Protein AF-A0A0G4IXX9-F1 (afdb_monomer_lite)

Foldseek 3Di:
DDPDQPPPDPDHVLNVVLVVQQVVQVVQQPDDDPPPPDDPDRRFDFDKDDAQNAIDTLGTDHPVCSVVSSVVDDDDHFDAVVNRVVVVVVVQCVVQNPDDPVVDDAADEDEAEEQQQHPCLVVVLVVLVVDPRYQYEYEHEHDDDSNVVSLVSLVVSCVVPVSYHYDYDYPDDDDVPPPPPDDDD

Radius of gyration: 18.6 Å; chains: 1; bounding box: 52×40×55 Å

Organism: Plasmodiophora brassicae (NCBI:txid37360)

pLDDT: mean 75.0, std 19.73, range [24.62, 96.5]

Secondary structure (DSSP, 8-state):
-----STT-SS-HHHHHHHHHHHHHHHHT----S--SS----S-EEEEEEETTEEEEEEEE-TTTHHHHHHT----S---HHHHHHHHHHHHHHHH----TTT-PPPEEEEEEE-S--TTHHHHHHHHHH-SSEEEEEEE---SHHHHHHHHHHHHHHHH-TTEEEEE----S--TTTTSS-S--

Structure (mmCIF, N/CA/C/O backbone):
data_AF-A0A0G4IXX9-F1
#
_entry.id   AF-A0A0G4IXX9-F1
#
loop_
_atom_site.group_PDB
_atom_site.id
_atom_site.type_symbol
_atom_site.label_atom_id
_atom_site.label_alt_id
_atom_site.label_comp_id
_atom_site.label_asym_id
_atom_site.label_entity_id
_atom_site.label_seq_id
_atom_site.pdbx_PDB_ins_code
_atom_site.Cartn_x
_atom_site.Cartn_y
_atom_site.Cartn_z
_atom_site.occupancy
_atom_site.B_iso_or_equiv
_atom_site.auth_seq_id
_atom_site.auth_comp_id
_atom_site.auth_asym_id
_atom_site.auth_atom_id
_atom_site.pdbx_PDB_model_num
ATOM 1 N N . MET A 1 1 ? -26.796 -2.366 4.406 1.00 26.16 1 MET A N 1
ATOM 2 C CA . MET A 1 1 ? -26.317 -2.844 5.719 1.00 26.16 1 MET A CA 1
ATOM 3 C C . MET A 1 1 ? -24.927 -2.273 5.912 1.00 26.16 1 MET A C 1
ATOM 5 O O . MET A 1 1 ? -24.094 -2.489 5.046 1.00 26.16 1 MET A O 1
ATOM 9 N N . ALA A 1 2 ? -24.721 -1.461 6.947 1.00 24.62 2 ALA A N 1
ATOM 10 C CA . ALA A 1 2 ? -23.401 -0.965 7.320 1.00 24.62 2 ALA A CA 1
ATOM 11 C C . ALA A 1 2 ? -22.822 -1.949 8.340 1.00 24.62 2 ALA A C 1
ATOM 13 O O . ALA A 1 2 ? -23.482 -2.237 9.340 1.00 24.62 2 ALA A O 1
ATOM 14 N N . PHE A 1 3 ? -21.652 -2.513 8.054 1.00 29.38 3 PHE A N 1
ATOM 15 C CA . PHE A 1 3 ? -20.962 -3.390 8.993 1.00 29.38 3 PHE A CA 1
ATOM 16 C C . PHE A 1 3 ? -20.595 -2.596 10.255 1.00 29.38 3 PHE A C 1
ATOM 18 O O . PHE A 1 3 ? -20.252 -1.414 10.142 1.00 29.38 3 PHE A O 1
ATOM 25 N N . PRO A 1 4 ? -20.689 -3.195 11.456 1.00 31.98 4 PRO A N 1
ATOM 26 C CA . PRO A 1 4 ? -20.264 -2.539 12.680 1.00 31.98 4 PRO A CA 1
ATOM 27 C C . PRO A 1 4 ? -18.751 -2.306 12.607 1.00 31.98 4 PRO A C 1
ATOM 29 O O . PRO A 1 4 ? -17.942 -3.194 12.865 1.00 31.98 4 PRO A O 1
ATOM 32 N N . THR A 1 5 ? -18.364 -1.083 12.245 1.00 41.59 5 THR A N 1
ATOM 33 C CA . THR A 1 5 ? -17.023 -0.560 12.507 1.00 41.59 5 THR A CA 1
ATOM 34 C C . THR A 1 5 ? -16.748 -0.672 14.008 1.00 41.59 5 THR A C 1
ATOM 36 O O . THR A 1 5 ? -17.677 -0.759 14.810 1.00 41.59 5 THR A O 1
ATOM 39 N N . SER A 1 6 ? -15.475 -0.730 14.403 1.00 43.25 6 SER A N 1
ATOM 40 C CA . SER A 1 6 ? -14.983 -1.062 15.752 1.00 43.25 6 SER A CA 1
ATOM 41 C C . SER A 1 6 ? -15.349 -0.054 16.864 1.00 43.25 6 SER A C 1
ATOM 43 O O . SER A 1 6 ? -14.497 0.328 17.663 1.00 43.25 6 SER A O 1
ATOM 45 N N . ALA A 1 7 ? -16.605 0.376 16.951 1.00 38.81 7 ALA A N 1
ATOM 46 C CA . ALA A 1 7 ? -17.124 1.437 17.806 1.00 38.81 7 ALA A CA 1
ATOM 47 C C . ALA A 1 7 ? -17.032 1.146 19.317 1.00 38.81 7 ALA A C 1
ATOM 49 O O . ALA A 1 7 ? -17.423 1.988 20.118 1.00 38.81 7 ALA A O 1
ATOM 50 N N . LYS A 1 8 ? -16.540 -0.034 19.720 1.00 37.72 8 LYS A N 1
ATOM 51 C CA . LYS A 1 8 ? -16.410 -0.445 21.127 1.00 37.72 8 LYS A CA 1
ATOM 52 C C . LYS A 1 8 ? -14.971 -0.691 21.597 1.00 37.72 8 LYS A C 1
ATOM 54 O O . LYS A 1 8 ? -14.787 -1.033 22.759 1.00 37.72 8 LYS A O 1
ATOM 59 N N . ASN A 1 9 ? -13.957 -0.512 20.745 1.00 43.03 9 ASN A N 1
ATOM 60 C CA . ASN A 1 9 ? -12.561 -0.563 21.189 1.00 43.03 9 ASN A CA 1
ATOM 61 C C . ASN A 1 9 ? -12.127 0.846 21.650 1.00 43.03 9 ASN A C 1
ATOM 63 O O . ASN A 1 9 ? -12.266 1.781 20.857 1.00 43.03 9 ASN A O 1
ATOM 67 N N . PRO A 1 10 ? -11.626 1.033 22.890 1.00 42.34 10 PRO A N 1
ATOM 68 C CA . PRO A 1 10 ? -11.181 2.344 23.375 1.00 42.34 10 PRO A CA 1
ATOM 69 C C . PRO A 1 10 ? -10.021 2.926 22.551 1.00 42.34 10 PRO A C 1
ATOM 71 O O . PRO A 1 10 ? -9.827 4.140 22.554 1.00 42.34 10 PRO A O 1
ATOM 74 N N . THR A 1 11 ? -9.301 2.088 21.798 1.00 48.44 11 THR A N 1
ATOM 75 C CA . THR A 1 11 ? -8.286 2.516 20.835 1.00 48.44 11 THR A CA 1
ATOM 76 C C . THR A 1 11 ? -8.803 2.289 19.415 1.00 48.44 11 THR A C 1
ATOM 78 O O . THR A 1 11 ? -8.980 1.153 18.971 1.00 48.44 11 THR A O 1
ATOM 81 N N . SER A 1 12 ? -9.035 3.372 18.668 1.00 68.38 12 SER A N 1
ATOM 82 C CA . SER A 1 12 ? -9.359 3.276 17.238 1.00 68.38 12 SER A CA 1
ATOM 83 C C . SER A 1 12 ? -8.210 2.585 16.491 1.00 68.38 12 SER A C 1
ATOM 85 O O . SER A 1 12 ? -7.052 2.941 16.703 1.00 68.38 12 SER A O 1
ATOM 87 N N . ARG A 1 13 ? -8.497 1.625 15.595 1.00 70.50 13 ARG A N 1
ATOM 88 C CA . ARG A 1 13 ? -7.469 0.938 14.775 1.00 70.50 13 ARG A CA 1
ATOM 89 C C . ARG A 1 13 ? -6.557 1.936 14.063 1.00 70.50 13 ARG A C 1
ATOM 91 O O . ARG A 1 13 ? -5.352 1.729 13.985 1.00 70.50 13 ARG A O 1
ATOM 98 N N . ASN A 1 14 ? -7.129 3.058 13.640 1.00 75.62 14 ASN A N 1
ATOM 99 C CA . ASN A 1 14 ? -6.423 4.148 12.982 1.00 75.62 14 ASN A CA 1
ATOM 100 C C . ASN A 1 14 ? -5.315 4.709 13.889 1.00 75.62 14 ASN A C 1
ATOM 102 O O . ASN A 1 14 ? -4.209 4.954 13.429 1.00 75.62 14 ASN A O 1
ATOM 106 N N . PHE A 1 15 ? -5.560 4.834 15.196 1.00 74.00 15 PHE A N 1
ATOM 107 C CA . PHE A 1 15 ? -4.537 5.273 16.145 1.00 74.00 15 PHE A CA 1
ATOM 108 C C . PHE A 1 15 ? -3.357 4.294 16.193 1.00 74.00 15 PHE A C 1
ATOM 110 O O . PHE A 1 15 ? -2.214 4.717 16.083 1.00 74.00 15 PHE A O 1
ATOM 117 N N . ILE A 1 16 ? -3.624 2.985 16.265 1.00 71.31 16 ILE A N 1
ATOM 118 C CA . ILE A 1 16 ? -2.574 1.948 16.284 1.00 71.31 16 ILE A CA 1
ATOM 119 C C . ILE A 1 16 ? -1.725 2.010 15.008 1.00 71.31 16 ILE A C 1
ATOM 121 O O . ILE A 1 16 ? -0.499 1.961 15.077 1.00 71.31 16 ILE A O 1
ATOM 125 N N . VAL A 1 17 ? -2.370 2.159 13.848 1.00 79.00 17 VAL A N 1
ATOM 126 C CA . VAL A 1 17 ? -1.671 2.280 12.561 1.00 79.00 17 VAL A CA 1
ATOM 127 C C . VAL A 1 17 ? -0.812 3.545 12.519 1.00 79.00 17 VAL A C 1
ATOM 129 O O . VAL A 1 17 ? 0.339 3.477 12.089 1.00 79.00 17 VAL A O 1
ATOM 132 N N . ARG A 1 18 ? -1.325 4.679 13.011 1.00 83.69 18 ARG A N 1
ATOM 133 C CA . ARG A 1 18 ? -0.566 5.934 13.081 1.00 83.69 18 ARG A CA 1
ATOM 134 C C . ARG A 1 18 ? 0.687 5.792 13.938 1.00 83.69 18 ARG A C 1
ATOM 136 O O . ARG A 1 18 ? 1.762 6.191 13.501 1.00 83.69 18 ARG A O 1
ATOM 143 N N . GLU A 1 19 ? 0.556 5.217 15.132 1.00 77.69 19 GLU A N 1
ATOM 144 C CA . GLU A 1 19 ? 1.689 5.017 16.043 1.00 77.69 19 GLU A CA 1
ATOM 145 C C . GLU A 1 19 ? 2.738 4.083 15.422 1.00 77.69 19 GLU A C 1
ATOM 147 O O . GLU A 1 19 ? 3.929 4.386 15.453 1.00 77.69 19 GLU A O 1
ATOM 152 N N . ALA A 1 20 ? 2.311 2.993 14.773 1.00 75.94 20 ALA A N 1
ATOM 153 C CA . ALA A 1 20 ? 3.221 2.081 14.081 1.00 75.94 20 ALA A CA 1
ATOM 154 C C . ALA A 1 20 ? 3.989 2.776 12.942 1.00 75.94 20 ALA A C 1
ATOM 156 O O . ALA A 1 20 ? 5.204 2.615 12.833 1.00 75.94 20 ALA A O 1
ATOM 157 N N . ILE A 1 21 ? 3.307 3.589 12.127 1.00 81.44 21 ILE A N 1
ATOM 158 C CA . ILE A 1 21 ? 3.949 4.396 11.077 1.00 81.44 21 ILE A CA 1
ATOM 159 C C . ILE A 1 21 ? 4.941 5.389 11.696 1.00 81.44 21 ILE A C 1
ATOM 161 O O . ILE A 1 21 ? 6.050 5.537 11.187 1.00 81.44 21 ILE A O 1
ATOM 165 N N . GLY A 1 22 ? 4.580 6.017 12.820 1.00 79.00 22 GLY A N 1
ATOM 166 C CA . GLY A 1 22 ? 5.463 6.889 13.597 1.00 79.00 22 GLY A CA 1
ATOM 167 C C . GLY A 1 22 ? 6.778 6.210 13.984 1.00 79.00 22 GLY A C 1
ATOM 168 O O . GLY A 1 22 ? 7.845 6.773 13.738 1.00 79.00 22 GLY A O 1
ATOM 169 N N . VAL A 1 23 ? 6.708 4.981 14.508 1.00 77.56 23 VAL A N 1
ATOM 170 C CA . VAL A 1 23 ? 7.891 4.181 14.871 1.00 77.56 23 VAL A CA 1
ATOM 171 C C . VAL A 1 23 ? 8.746 3.868 13.643 1.00 77.56 23 VAL A C 1
ATOM 173 O O . VAL A 1 23 ? 9.952 4.107 13.662 1.00 77.56 23 VAL A O 1
ATOM 176 N N . VAL A 1 24 ? 8.141 3.398 12.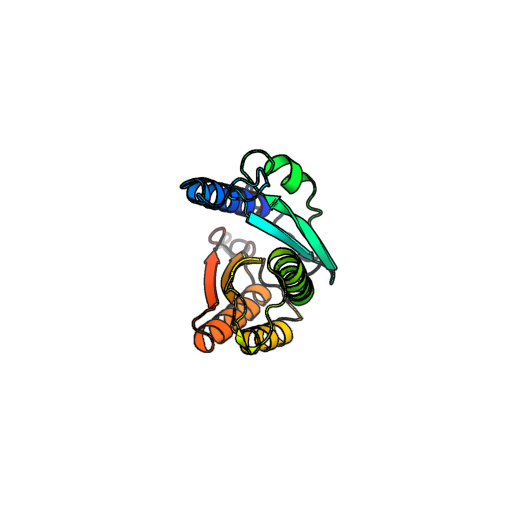546 1.00 76.50 24 VAL A N 1
ATOM 177 C CA . VAL A 1 24 ? 8.891 3.099 11.311 1.00 76.50 24 VAL A CA 1
ATOM 178 C C . VAL A 1 24 ? 9.618 4.346 10.804 1.00 76.50 24 VAL A C 1
ATOM 180 O O . VAL A 1 24 ? 10.799 4.276 10.479 1.00 76.50 24 VAL A O 1
ATOM 183 N N . MET A 1 25 ? 8.959 5.505 10.789 1.00 76.56 25 MET A N 1
ATOM 184 C CA . MET A 1 25 ? 9.597 6.754 10.366 1.00 76.56 25 MET A CA 1
ATOM 185 C C . MET A 1 25 ? 10.723 7.193 11.303 1.00 76.56 25 MET A C 1
ATOM 187 O O . MET A 1 25 ? 11.716 7.733 10.824 1.00 76.56 25 MET A O 1
ATOM 191 N N . SER A 1 26 ? 10.603 6.976 12.619 1.00 72.06 26 SER A N 1
ATOM 192 C CA . SER A 1 26 ? 11.697 7.292 13.546 1.00 72.06 26 SER A CA 1
ATOM 193 C C . SER A 1 26 ? 12.928 6.413 13.332 1.00 72.06 26 SER A C 1
ATOM 195 O O . SER A 1 26 ? 14.040 6.916 13.457 1.00 72.06 26 SER A O 1
ATOM 197 N N . GLU A 1 27 ? 12.744 5.151 12.939 1.00 72.19 27 GLU A N 1
ATOM 198 C CA . GLU A 1 27 ? 13.851 4.247 12.593 1.00 72.19 27 GLU A CA 1
ATOM 199 C C . GLU A 1 27 ? 14.472 4.602 11.231 1.00 72.19 27 GLU A C 1
ATOM 201 O O . GLU A 1 27 ? 15.683 4.509 11.043 1.00 72.19 27 GLU A O 1
ATOM 206 N N . LEU A 1 28 ? 13.660 5.079 10.281 1.00 67.00 28 LEU A N 1
ATOM 207 C CA . LEU A 1 28 ? 14.127 5.514 8.959 1.00 67.00 28 LEU A CA 1
ATOM 208 C C . LEU A 1 28 ? 14.849 6.870 8.962 1.00 67.00 28 LEU A C 1
ATOM 210 O O . LEU A 1 28 ? 15.483 7.213 7.968 1.00 67.00 28 LEU A O 1
ATOM 214 N N . LYS A 1 29 ? 14.840 7.620 10.072 1.00 64.75 29 LYS A N 1
ATOM 215 C CA . LYS A 1 29 ? 15.638 8.852 10.242 1.00 64.75 29 LYS A CA 1
ATOM 216 C C . LYS A 1 29 ? 17.163 8.612 10.309 1.00 64.75 29 LYS A C 1
ATOM 218 O O . LYS A 1 29 ? 17.916 9.547 10.584 1.00 64.75 29 LYS A O 1
ATOM 223 N N . GLY A 1 30 ? 17.628 7.386 10.059 1.00 51.38 30 GLY A N 1
ATOM 224 C CA . GLY A 1 30 ? 19.037 6.996 10.018 1.00 51.38 30 GLY A CA 1
ATOM 225 C C . GLY A 1 30 ? 19.775 7.432 8.743 1.00 51.38 30 GLY A C 1
ATOM 226 O O . GLY A 1 30 ? 19.498 6.933 7.661 1.00 51.38 30 GLY A O 1
ATOM 227 N N . GLU A 1 31 ? 20.753 8.318 8.956 1.00 43.91 31 GLU A N 1
ATOM 228 C CA . GLU A 1 31 ? 21.787 8.895 8.075 1.00 43.91 31 GLU A CA 1
ATOM 229 C C . GLU A 1 31 ? 21.358 9.643 6.788 1.00 43.91 31 GLU A C 1
ATOM 231 O O . GLU A 1 31 ? 20.705 9.088 5.906 1.00 43.91 31 GLU A O 1
ATOM 236 N N . PRO A 1 32 ? 21.787 10.915 6.618 1.00 45.44 32 PRO A N 1
ATOM 237 C CA . PRO A 1 32 ? 21.565 11.657 5.384 1.00 45.44 32 PRO A CA 1
ATOM 238 C C . PRO A 1 32 ? 22.304 10.976 4.227 1.00 45.44 32 PRO A C 1
ATOM 240 O O . PRO A 1 32 ? 23.533 10.876 4.228 1.00 45.44 32 PRO A O 1
ATOM 243 N N . SER A 1 33 ? 21.562 10.539 3.211 1.00 47.03 33 SER A N 1
ATOM 244 C CA . SER A 1 33 ? 22.147 10.073 1.956 1.00 47.03 33 SER A CA 1
ATOM 245 C C . SER A 1 33 ? 23.006 11.190 1.348 1.00 47.03 33 SER A C 1
ATOM 247 O O . SER A 1 33 ? 22.506 12.289 1.109 1.00 47.03 33 SER A O 1
ATOM 249 N N . GLN A 1 34 ? 24.287 10.914 1.082 1.00 45.62 34 GLN A N 1
ATOM 250 C CA . GLN A 1 34 ? 25.258 11.882 0.541 1.00 45.62 34 GLN A CA 1
ATOM 251 C C . GLN A 1 34 ? 24.951 12.397 -0.878 1.00 45.62 34 GLN A C 1
ATOM 253 O O . GLN A 1 34 ? 25.651 13.285 -1.357 1.00 45.62 34 GLN A O 1
ATOM 258 N N . ASP A 1 35 ? 23.894 11.923 -1.534 1.00 45.22 35 ASP A N 1
ATOM 259 C CA . ASP A 1 35 ? 23.487 12.392 -2.860 1.00 45.22 35 ASP A CA 1
ATOM 260 C C . ASP A 1 35 ? 22.358 13.425 -2.776 1.00 45.22 35 ASP A C 1
ATOM 262 O O . ASP A 1 35 ? 21.260 13.262 -3.307 1.00 45.22 35 ASP A O 1
ATOM 266 N N . SER A 1 36 ? 22.649 14.560 -2.143 1.00 44.75 36 SER A N 1
ATOM 267 C CA . SER A 1 36 ? 21.834 15.771 -2.231 1.00 44.75 36 SER A CA 1
ATOM 268 C C . SER A 1 36 ? 22.050 16.468 -3.578 1.00 44.75 36 SER A C 1
ATOM 270 O O . SER A 1 36 ? 22.583 17.573 -3.681 1.00 44.75 36 SER A O 1
ATOM 272 N N . ARG A 1 37 ? 21.538 15.854 -4.651 1.00 41.97 37 ARG A N 1
ATOM 273 C CA . ARG A 1 37 ? 21.118 16.609 -5.840 1.00 41.97 37 ARG A CA 1
ATOM 274 C C . ARG A 1 37 ? 19.753 17.250 -5.571 1.00 41.97 37 ARG A C 1
ATOM 276 O O . ARG A 1 37 ? 18.736 16.834 -6.106 1.00 41.97 37 ARG A O 1
ATOM 283 N N . GLY A 1 38 ? 19.763 18.298 -4.747 1.00 38.91 38 GLY A N 1
ATOM 284 C CA . GLY A 1 38 ? 18.835 19.425 -4.887 1.00 38.91 38 GLY A CA 1
ATOM 285 C C . GLY A 1 38 ? 17.381 19.251 -4.445 1.00 38.91 38 GLY A C 1
ATOM 286 O O . GLY A 1 38 ? 16.528 19.962 -4.969 1.00 38.91 38 GLY A O 1
ATOM 287 N N . SER A 1 39 ? 17.071 18.400 -3.470 1.00 40.28 39 SER A N 1
ATOM 288 C CA . SER A 1 39 ? 15.820 18.568 -2.723 1.00 40.28 39 SER A CA 1
ATOM 289 C C . SER A 1 39 ? 16.069 18.348 -1.239 1.00 40.28 39 SER A C 1
ATOM 291 O O . SER A 1 39 ? 16.726 17.375 -0.878 1.00 40.28 39 SER A O 1
ATOM 293 N N . ASP A 1 40 ? 15.557 19.246 -0.398 1.00 40.31 40 ASP A N 1
ATOM 294 C CA . ASP A 1 40 ? 15.462 19.119 1.066 1.00 40.31 40 ASP A CA 1
ATOM 295 C C . ASP A 1 40 ? 14.521 17.957 1.471 1.00 40.31 40 ASP A C 1
ATOM 297 O O . ASP A 1 40 ? 13.617 18.108 2.291 1.00 40.31 40 ASP A O 1
ATOM 301 N N . ARG A 1 41 ? 14.667 16.782 0.851 1.00 48.34 41 ARG A N 1
ATOM 302 C CA . ARG A 1 41 ? 13.880 15.583 1.141 1.00 48.34 41 ARG A CA 1
ATOM 303 C C . ARG A 1 41 ? 14.605 14.783 2.210 1.00 48.34 41 ARG A C 1
ATOM 305 O O . ARG A 1 41 ? 15.472 13.963 1.921 1.00 48.34 41 ARG A O 1
ATOM 312 N N . GLY A 1 42 ? 14.272 15.063 3.467 1.00 49.09 42 GLY A N 1
ATOM 313 C CA . GLY A 1 42 ? 14.549 14.123 4.550 1.00 49.09 42 GLY A CA 1
ATOM 314 C C . GLY A 1 42 ? 13.919 12.762 4.235 1.00 49.09 42 GLY A C 1
ATOM 315 O O . GLY A 1 42 ? 12.916 12.704 3.529 1.00 49.09 42 GLY A O 1
ATOM 316 N N . ALA A 1 43 ? 14.512 11.680 4.743 1.00 60.09 43 ALA A N 1
ATOM 317 C CA . ALA A 1 43 ? 14.037 10.305 4.588 1.00 60.09 43 ALA A CA 1
ATOM 318 C C . ALA A 1 43 ? 12.564 10.159 5.030 1.00 60.09 43 ALA A C 1
ATOM 320 O O . ALA A 1 43 ? 12.266 9.954 6.207 1.00 60.09 43 ALA A O 1
ATOM 321 N N . GLY A 1 44 ? 11.640 10.336 4.087 1.00 69.88 44 GLY A N 1
ATOM 322 C CA . GLY A 1 44 ? 10.200 10.272 4.297 1.00 69.88 44 GLY A CA 1
ATOM 323 C C . GLY A 1 44 ? 9.599 9.036 3.638 1.00 69.88 44 GLY A C 1
ATOM 324 O O . GLY A 1 44 ? 10.130 8.503 2.666 1.00 69.88 44 GLY A O 1
ATOM 325 N N . LEU A 1 45 ? 8.465 8.576 4.159 1.00 86.06 45 LEU A N 1
ATOM 326 C CA . LEU A 1 45 ? 7.689 7.497 3.552 1.00 86.06 45 LEU A CA 1
ATOM 327 C C . LEU A 1 45 ? 6.632 8.089 2.627 1.00 86.06 45 LEU A C 1
ATOM 329 O O . LEU A 1 45 ? 5.719 8.763 3.098 1.00 86.06 45 LEU A O 1
ATOM 333 N N . ARG A 1 46 ? 6.697 7.822 1.321 1.00 90.50 46 ARG A N 1
ATOM 334 C CA . ARG A 1 46 ? 5.583 8.161 0.425 1.00 90.50 46 ARG A CA 1
ATOM 335 C C . ARG A 1 46 ? 4.342 7.367 0.839 1.00 90.50 46 ARG A C 1
ATOM 337 O O . ARG A 1 46 ? 4.418 6.146 0.968 1.00 90.50 46 ARG A O 1
ATOM 344 N N . ALA A 1 47 ? 3.217 8.044 1.055 1.00 91.94 47 ALA A N 1
ATOM 345 C CA . ALA A 1 47 ? 1.994 7.409 1.533 1.00 91.94 47 ALA A CA 1
ATOM 346 C C . ALA A 1 47 ? 0.820 7.602 0.577 1.00 91.94 47 ALA A C 1
ATOM 348 O O . ALA A 1 47 ? 0.589 8.684 0.041 1.00 91.94 47 ALA A O 1
ATOM 349 N N . ILE A 1 48 ? 0.053 6.527 0.407 1.00 94.69 48 ILE A N 1
ATOM 350 C CA . ILE A 1 48 ? -1.126 6.462 -0.453 1.00 94.69 48 ILE A CA 1
ATOM 351 C C . ILE A 1 48 ? -2.271 5.878 0.366 1.00 94.69 48 ILE A C 1
ATOM 353 O O . ILE A 1 48 ? -2.119 4.836 1.004 1.00 94.69 48 ILE A O 1
ATOM 357 N N . THR A 1 49 ? -3.422 6.539 0.336 1.00 93.50 49 THR A N 1
ATOM 358 C CA . THR A 1 49 ? -4.673 6.004 0.874 1.00 93.50 49 THR A CA 1
ATOM 359 C C . THR A 1 49 ? -5.469 5.336 -0.241 1.00 93.50 49 THR A C 1
ATOM 361 O O . THR A 1 49 ? -5.345 5.697 -1.412 1.00 93.50 49 THR A O 1
ATOM 364 N N . PHE A 1 50 ? -6.280 4.337 0.102 1.00 92.94 50 PHE A N 1
ATOM 365 C CA . PHE A 1 50 ? -7.122 3.627 -0.856 1.00 92.94 50 PHE A CA 1
ATOM 366 C C . PHE A 1 50 ? -8.413 3.153 -0.188 1.00 92.94 50 PHE A C 1
ATOM 368 O O . PHE A 1 50 ? -8.378 2.526 0.867 1.00 92.94 50 PHE A O 1
ATOM 375 N N . ALA A 1 51 ? -9.555 3.476 -0.796 1.00 90.81 51 ALA A N 1
ATOM 376 C CA . ALA A 1 51 ? -10.883 3.055 -0.353 1.00 90.81 51 ALA A CA 1
ATOM 377 C C . ALA A 1 51 ? -11.936 3.351 -1.431 1.00 90.81 51 ALA A C 1
ATOM 379 O O . ALA A 1 51 ? -11.783 4.259 -2.246 1.00 90.81 51 ALA A O 1
ATOM 380 N N . GLY A 1 52 ? -13.034 2.592 -1.441 1.00 88.62 52 GLY A N 1
ATOM 381 C CA . GLY A 1 52 ? -14.197 2.860 -2.295 1.00 88.62 52 GLY A CA 1
ATOM 382 C C . GLY A 1 52 ? -13.911 2.828 -3.800 1.00 88.62 52 GLY A C 1
ATOM 383 O O . GLY A 1 52 ? -14.626 3.470 -4.560 1.00 88.62 52 GLY A O 1
ATOM 384 N N . GLY A 1 53 ? -12.868 2.114 -4.234 1.00 90.25 53 GLY A N 1
ATOM 385 C CA . GLY A 1 53 ? -12.437 2.081 -5.635 1.00 90.25 53 GLY A CA 1
ATOM 386 C C . GLY A 1 53 ? -11.548 3.259 -6.051 1.00 90.25 53 GLY A C 1
ATOM 387 O O . GLY A 1 53 ? -11.205 3.369 -7.226 1.00 90.25 53 GLY A O 1
ATOM 388 N N . HIS A 1 54 ? -11.153 4.112 -5.106 1.00 92.94 54 HIS A N 1
ATOM 38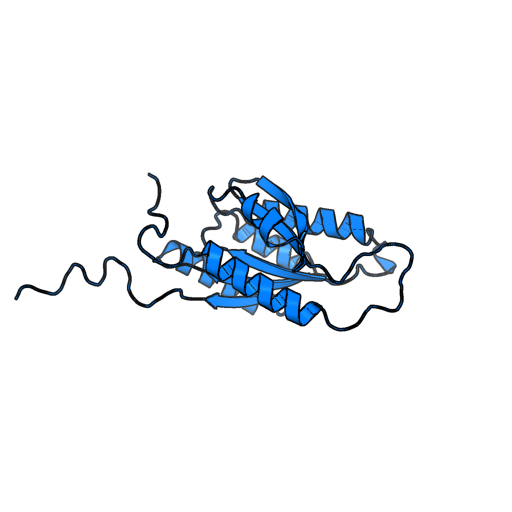9 C CA . HIS A 1 54 ? -10.292 5.269 -5.323 1.00 92.94 54 HIS A CA 1
ATOM 390 C C . HIS A 1 54 ? -9.001 5.162 -4.509 1.00 92.94 54 HIS A C 1
ATOM 392 O O . HIS A 1 54 ? -8.922 4.426 -3.523 1.00 92.94 54 HIS A O 1
ATOM 398 N N . SER A 1 55 ? -7.996 5.925 -4.922 1.00 95.06 55 SER A N 1
ATOM 399 C CA . SER A 1 55 ? -6.725 6.094 -4.224 1.00 95.06 55 SER A CA 1
ATOM 400 C C . SER A 1 55 ? -6.339 7.566 -4.199 1.00 95.06 55 SER A C 1
ATOM 402 O O . SER A 1 55 ? -6.719 8.320 -5.095 1.00 95.06 55 SER A O 1
ATOM 404 N N . ASN A 1 56 ? -5.593 7.971 -3.176 1.00 94.19 56 ASN A N 1
ATOM 405 C CA . ASN A 1 56 ? -5.058 9.319 -3.073 1.00 94.19 56 ASN A CA 1
ATOM 406 C C . ASN A 1 56 ? -3.634 9.283 -2.531 1.00 94.19 56 ASN A C 1
ATOM 408 O O . ASN A 1 56 ? -3.377 8.744 -1.455 1.00 94.19 56 ASN A O 1
ATOM 412 N N . ASP A 1 57 ? -2.719 9.887 -3.269 1.00 93.69 57 ASP A N 1
ATOM 413 C CA . ASP A 1 57 ? -1.362 10.127 -2.818 1.00 93.69 57 ASP A CA 1
ATOM 414 C C . ASP A 1 57 ? -1.331 11.335 -1.873 1.00 93.69 57 ASP A C 1
ATOM 416 O O . ASP A 1 57 ? -1.614 12.466 -2.269 1.00 93.69 57 ASP A O 1
ATOM 420 N N . ILE A 1 58 ? -0.996 11.092 -0.605 1.00 92.00 58 ILE A N 1
ATOM 421 C CA . ILE A 1 58 ? -0.905 12.137 0.426 1.00 92.00 58 ILE A CA 1
ATOM 422 C C . ILE A 1 58 ? 0.530 12.665 0.579 1.00 92.00 58 ILE A C 1
ATOM 424 O O . ILE A 1 58 ? 0.825 13.455 1.480 1.00 92.00 58 ILE A O 1
ATOM 428 N N . GLY A 1 59 ? 1.440 12.268 -0.312 1.00 90.00 59 GLY A N 1
ATOM 429 C CA . GLY A 1 59 ? 2.831 12.696 -0.341 1.00 90.00 59 GLY A CA 1
ATOM 430 C C . GLY A 1 59 ? 3.696 12.023 0.724 1.00 90.00 59 GLY A C 1
ATOM 431 O O . GLY A 1 59 ? 3.333 11.016 1.325 1.00 90.00 59 GLY A O 1
ATOM 432 N N . GLU A 1 60 ? 4.877 12.591 0.955 1.00 88.88 60 GLU A N 1
ATOM 433 C CA . GLU A 1 60 ? 5.839 12.073 1.936 1.00 88.88 60 GLU A CA 1
ATOM 434 C C . GLU A 1 60 ? 5.369 12.321 3.373 1.00 88.88 60 GLU A C 1
ATOM 436 O O . GLU A 1 60 ? 5.053 13.457 3.742 1.00 88.88 60 GLU A O 1
ATOM 441 N N . LEU A 1 61 ? 5.335 11.264 4.177 1.00 87.62 61 LEU A N 1
ATOM 442 C CA . LEU A 1 61 ? 5.167 11.312 5.620 1.00 87.62 61 LEU A CA 1
ATOM 443 C C . LEU A 1 61 ? 6.536 11.400 6.287 1.00 87.62 61 LEU A C 1
ATOM 445 O O . LEU A 1 61 ? 7.450 10.633 5.976 1.00 87.62 61 LEU A O 1
ATOM 449 N N . ASN A 1 62 ? 6.647 12.315 7.236 1.00 85.44 62 ASN A N 1
ATOM 450 C CA . ASN A 1 62 ? 7.751 12.418 8.174 1.00 85.44 62 ASN A CA 1
ATOM 451 C C . ASN A 1 62 ? 7.198 12.800 9.560 1.00 85.44 62 ASN A C 1
ATOM 453 O O . ASN A 1 62 ? 6.033 13.190 9.677 1.00 85.44 62 ASN A O 1
ATOM 457 N N . PRO A 1 63 ? 7.984 12.674 10.641 1.00 83.31 63 PRO A N 1
ATOM 458 C CA . PRO A 1 63 ? 7.500 12.995 11.982 1.00 83.31 63 PRO A CA 1
ATOM 459 C C . PRO A 1 63 ? 7.023 14.442 12.153 1.00 83.31 63 PRO A C 1
ATOM 461 O O . PRO A 1 63 ? 6.215 14.705 13.038 1.00 83.31 63 PRO A O 1
ATOM 464 N N . GLU A 1 64 ? 7.491 15.367 11.317 1.00 84.81 64 GLU A N 1
ATOM 465 C CA . GLU A 1 64 ? 7.108 16.776 11.351 1.00 84.81 64 GLU A CA 1
ATOM 466 C C . GLU A 1 64 ? 5.706 17.016 10.765 1.00 84.81 64 GLU A C 1
ATOM 468 O O . GLU A 1 64 ? 4.997 17.901 11.240 1.00 84.81 64 GLU A O 1
ATOM 473 N N . ASN A 1 65 ? 5.285 16.229 9.766 1.00 87.56 65 ASN A N 1
ATOM 474 C CA . ASN A 1 65 ? 4.015 16.409 9.051 1.00 87.56 65 ASN A CA 1
ATOM 475 C C . ASN A 1 65 ? 2.992 15.274 9.251 1.00 87.56 65 ASN A C 1
ATOM 477 O O . ASN A 1 65 ? 1.865 15.383 8.760 1.00 87.56 65 ASN A O 1
ATOM 481 N N . LEU A 1 66 ? 3.356 14.200 9.969 1.00 87.31 66 LEU A N 1
ATOM 482 C CA . LEU A 1 66 ? 2.513 13.012 10.144 1.00 87.31 66 LEU A CA 1
ATOM 483 C C . LEU A 1 66 ? 1.123 13.381 10.651 1.00 87.31 66 LEU A C 1
ATOM 485 O O . LEU A 1 66 ? 0.135 12.954 10.067 1.00 87.31 66 LEU A O 1
ATOM 489 N N . GLN A 1 67 ? 1.050 14.160 11.732 1.00 88.62 67 GLN A N 1
ATOM 490 C CA . GLN A 1 67 ? -0.225 14.476 12.370 1.00 88.62 67 GLN A CA 1
ATOM 491 C C . GLN A 1 67 ? -1.143 15.262 11.431 1.00 88.62 67 GLN A C 1
ATOM 493 O O . GLN A 1 67 ? -2.307 14.907 11.273 1.00 88.62 67 GLN A O 1
ATOM 498 N N . GLU A 1 68 ? -0.603 16.282 10.763 1.00 91.25 68 GLU A N 1
ATOM 499 C CA . GLU A 1 68 ? -1.356 17.115 9.826 1.00 91.25 68 GLU A CA 1
ATOM 500 C C . GLU A 1 68 ? -1.932 16.285 8.672 1.00 91.25 68 GLU A C 1
ATOM 502 O O . GLU A 1 68 ? -3.119 16.383 8.368 1.00 91.25 68 GLU A O 1
ATOM 507 N N . LYS A 1 69 ? -1.111 15.432 8.048 1.00 90.44 69 LYS A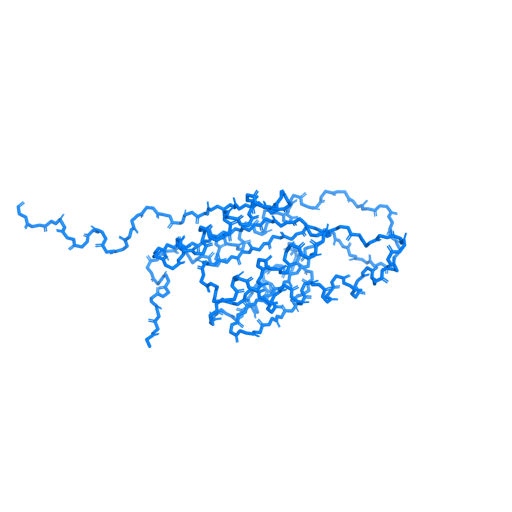 N 1
ATOM 508 C CA . LYS A 1 69 ? -1.547 14.583 6.930 1.00 90.44 69 LYS A CA 1
ATOM 509 C C . LYS A 1 69 ? -2.488 13.469 7.373 1.00 90.44 69 LYS A C 1
ATOM 511 O O . LYS A 1 69 ? -3.404 13.114 6.637 1.00 90.44 69 LYS A O 1
ATOM 516 N N . TRP A 1 70 ? -2.287 12.935 8.574 1.00 87.94 70 TRP A N 1
ATOM 517 C CA . TRP A 1 70 ? -3.152 11.915 9.156 1.00 87.94 70 TRP A CA 1
ATOM 518 C C . TRP A 1 70 ? -4.577 12.426 9.373 1.00 87.94 70 TRP A C 1
ATOM 520 O O . TRP A 1 70 ? -5.544 11.729 9.064 1.00 87.94 70 TRP A O 1
ATOM 530 N N . ASP A 1 71 ? -4.712 13.662 9.852 1.00 87.75 71 ASP A N 1
ATOM 531 C CA . ASP A 1 71 ? -6.012 14.283 10.114 1.00 87.75 71 ASP A CA 1
ATOM 532 C C . ASP A 1 71 ? -6.786 14.608 8.821 1.00 87.75 71 ASP A C 1
ATOM 534 O O . ASP A 1 71 ? -8.004 14.781 8.852 1.00 87.75 71 ASP A O 1
ATOM 538 N N . GLN A 1 72 ? -6.104 14.630 7.671 1.00 84.25 72 GLN A N 1
ATOM 539 C CA . GLN A 1 72 ? -6.718 14.789 6.347 1.00 84.25 72 GLN A CA 1
ATOM 540 C C . GLN A 1 72 ? -7.257 13.470 5.770 1.00 84.25 72 GLN A C 1
ATOM 542 O O . GLN A 1 72 ? -7.951 13.483 4.750 1.00 84.25 72 GLN A O 1
ATOM 547 N N . ILE A 1 73 ? -6.961 12.323 6.395 1.00 86.19 73 ILE A N 1
ATOM 548 C CA . ILE A 1 73 ? -7.444 11.024 5.923 1.00 86.19 73 ILE A CA 1
ATOM 549 C C . ILE A 1 73 ? -8.948 10.916 6.185 1.00 86.19 73 ILE A C 1
ATOM 551 O O . ILE A 1 73 ? -9.413 10.882 7.326 1.00 86.19 73 ILE A O 1
ATOM 555 N N . VAL A 1 74 ? -9.716 10.799 5.103 1.00 83.25 74 VAL A N 1
ATOM 556 C CA . VAL A 1 74 ? -11.145 10.490 5.168 1.00 83.25 74 VAL A CA 1
ATOM 557 C C . VAL A 1 74 ? -11.311 8.984 5.336 1.00 83.25 74 VAL A C 1
ATOM 559 O O . VAL A 1 74 ? -11.072 8.209 4.413 1.00 83.25 74 VAL A O 1
ATOM 562 N N . TRP A 1 75 ? -11.719 8.570 6.533 1.00 83.06 75 TRP A N 1
ATOM 563 C CA . TRP A 1 75 ? -11.905 7.163 6.875 1.00 83.06 75 TRP A CA 1
ATOM 564 C C . TRP A 1 75 ? -13.259 6.632 6.402 1.00 83.06 75 TRP A C 1
ATOM 566 O O . TRP A 1 75 ? -14.295 7.263 6.616 1.00 83.06 75 TRP A O 1
ATOM 576 N N . GLY A 1 76 ? -13.252 5.428 5.832 1.00 78.94 76 GLY A N 1
ATOM 577 C CA . GLY A 1 76 ? -14.447 4.722 5.373 1.00 78.94 76 GLY A CA 1
ATOM 578 C C . GLY A 1 76 ? -14.376 4.333 3.897 1.00 78.94 76 GLY A C 1
ATOM 579 O O . GLY A 1 76 ? -13.424 4.657 3.197 1.00 78.94 76 GLY A O 1
ATOM 580 N N . GLY A 1 77 ? -15.408 3.631 3.429 1.00 82.81 77 GLY A N 1
ATOM 581 C CA . GLY A 1 77 ? -15.414 2.977 2.118 1.00 82.81 77 GLY A CA 1
ATOM 582 C C . GLY A 1 77 ? -14.922 1.529 2.199 1.00 82.81 77 GLY A C 1
ATOM 583 O O . GLY A 1 77 ? -14.248 1.146 3.148 1.00 82.81 77 GLY A O 1
ATOM 584 N N . MET A 1 78 ? -15.305 0.705 1.220 1.00 83.81 78 MET A N 1
ATOM 585 C CA . MET A 1 78 ? -14.807 -0.675 1.133 1.00 83.81 78 MET A CA 1
ATOM 586 C C . MET A 1 78 ? -13.328 -0.679 0.738 1.00 83.81 78 MET A C 1
ATOM 588 O O . MET A 1 78 ? -12.907 0.149 -0.077 1.00 83.81 78 MET A O 1
ATOM 592 N N . THR A 1 79 ? -12.561 -1.631 1.256 1.00 87.56 79 THR A N 1
ATOM 593 C CA . THR A 1 79 ? -11.161 -1.815 0.876 1.00 87.56 79 THR A CA 1
ATOM 594 C C . THR A 1 79 ? -11.086 -2.362 -0.558 1.00 87.56 79 THR A C 1
ATOM 596 O O . THR A 1 79 ? -11.637 -3.411 -0.873 1.00 87.56 79 THR A O 1
ATOM 599 N N . TYR A 1 80 ? -10.392 -1.642 -1.443 1.00 91.44 80 TYR A N 1
ATOM 600 C CA . TYR A 1 80 ? -10.019 -2.106 -2.784 1.00 91.44 80 TYR A CA 1
ATOM 601 C C . TYR A 1 80 ? -8.509 -1.937 -2.935 1.00 91.44 80 TYR A C 1
ATOM 603 O O . TYR A 1 80 ? -8.009 -0.815 -2.852 1.00 91.44 80 TYR A O 1
ATOM 611 N N . LEU A 1 81 ? -7.780 -3.034 -3.124 1.00 93.31 81 LEU A N 1
ATOM 612 C CA . LEU A 1 81 ? -6.313 -3.039 -3.148 1.00 93.31 81 LEU A CA 1
ATOM 613 C C . LEU A 1 81 ? -5.754 -2.478 -4.459 1.00 93.31 81 LEU A C 1
ATOM 615 O O . LEU A 1 81 ? -4.718 -1.811 -4.462 1.00 93.31 81 LEU A O 1
ATOM 619 N N . MET A 1 82 ? -6.433 -2.729 -5.580 1.00 95.69 82 MET A N 1
ATOM 620 C CA . MET A 1 82 ? -5.929 -2.381 -6.907 1.00 95.69 82 MET A CA 1
ATOM 621 C C . MET A 1 82 ? -5.769 -0.876 -7.141 1.00 95.69 82 MET A C 1
ATOM 623 O O . MET A 1 82 ? -4.738 -0.504 -7.697 1.00 95.69 82 MET A O 1
ATOM 627 N N . PRO A 1 83 ? -6.700 0.009 -6.730 1.00 95.94 83 PRO A N 1
ATOM 628 C CA . PRO A 1 83 ? -6.486 1.452 -6.823 1.00 95.94 83 PRO A CA 1
ATOM 629 C C . PRO A 1 83 ? -5.191 1.898 -6.133 1.00 95.94 83 PRO A C 1
ATOM 631 O O . PRO A 1 83 ? -4.362 2.557 -6.756 1.00 95.94 83 PRO A O 1
ATOM 634 N N . GLY A 1 84 ? -4.966 1.461 -4.888 1.00 95.31 84 GLY A N 1
ATOM 635 C CA . GLY A 1 84 ? -3.742 1.781 -4.146 1.00 95.31 84 GLY A CA 1
ATOM 636 C C . GLY A 1 84 ? -2.485 1.234 -4.824 1.00 95.31 84 GLY A C 1
ATOM 637 O O . GLY A 1 84 ? -1.488 1.941 -4.943 1.00 95.31 84 GLY A O 1
ATOM 638 N N . TRP A 1 85 ? -2.545 0.001 -5.334 1.00 95.88 85 TRP A N 1
ATOM 639 C CA . TRP A 1 85 ? -1.441 -0.610 -6.073 1.00 95.88 85 TRP A CA 1
ATOM 640 C C . TRP A 1 85 ? -1.082 0.154 -7.352 1.00 95.88 85 TRP A C 1
ATOM 642 O O . TRP A 1 85 ? 0.093 0.406 -7.618 1.00 95.88 85 TRP A O 1
ATOM 652 N N . LEU A 1 86 ? -2.077 0.529 -8.156 1.00 95.75 86 LEU A N 1
ATOM 653 C CA . LEU A 1 86 ? -1.856 1.265 -9.400 1.00 95.75 86 LEU A CA 1
ATOM 654 C C . LEU A 1 86 ? -1.282 2.657 -9.129 1.00 95.75 86 LEU A C 1
ATOM 656 O O . LEU A 1 86 ? -0.357 3.074 -9.823 1.00 95.75 86 LEU A O 1
ATOM 660 N N . GLU A 1 87 ? -1.780 3.334 -8.097 1.00 96.50 87 GLU A N 1
ATOM 661 C CA . GLU A 1 87 ? -1.280 4.645 -7.691 1.00 96.50 87 GLU A CA 1
ATOM 662 C C . GLU A 1 87 ? 0.158 4.576 -7.170 1.00 96.50 87 GLU A C 1
ATOM 664 O O . GLU A 1 87 ? 0.986 5.392 -7.563 1.00 96.50 87 GLU A O 1
ATOM 669 N N . LEU A 1 88 ? 0.496 3.554 -6.376 1.00 94.31 88 LEU A N 1
ATOM 670 C CA . LEU A 1 88 ? 1.866 3.324 -5.906 1.00 94.31 88 LEU A CA 1
ATOM 671 C C . LEU A 1 88 ? 2.839 3.187 -7.072 1.00 94.31 88 LEU A C 1
ATOM 673 O O . LEU A 1 88 ? 3.893 3.818 -7.085 1.00 94.31 88 LEU A O 1
ATOM 677 N N . ASN A 1 89 ? 2.459 2.397 -8.071 1.00 92.56 89 ASN A N 1
ATOM 678 C CA . ASN A 1 89 ? 3.269 2.214 -9.265 1.00 92.56 89 ASN A CA 1
ATOM 679 C C . ASN A 1 89 ? 3.385 3.494 -10.091 1.00 92.56 89 ASN A C 1
ATOM 681 O O . ASN A 1 89 ? 4.472 3.797 -10.572 1.00 92.56 89 ASN A O 1
ATOM 685 N N . ARG A 1 90 ? 2.296 4.260 -10.234 1.00 92.88 90 ARG A N 1
ATOM 686 C CA . ARG A 1 90 ? 2.309 5.554 -10.928 1.00 92.88 90 ARG A CA 1
ATOM 687 C C . ARG A 1 90 ? 3.278 6.527 -10.256 1.00 92.88 90 ARG A C 1
ATOM 689 O O . ARG A 1 90 ? 4.135 7.081 -10.934 1.00 92.88 90 ARG A O 1
ATOM 696 N N . VAL A 1 91 ? 3.161 6.699 -8.940 1.00 91.81 91 VAL A N 1
ATOM 697 C CA . VAL A 1 91 ? 4.001 7.614 -8.151 1.00 91.81 91 VAL A CA 1
ATOM 698 C C . VAL A 1 91 ? 5.468 7.192 -8.202 1.00 91.81 91 VAL A C 1
ATOM 700 O O . VAL A 1 91 ? 6.340 8.026 -8.429 1.00 91.81 91 VAL A O 1
ATOM 703 N N . PHE A 1 92 ? 5.746 5.895 -8.059 1.00 88.94 92 PHE A N 1
ATOM 704 C CA . PHE A 1 92 ? 7.107 5.375 -8.156 1.00 88.94 92 PHE A CA 1
ATOM 705 C C . PHE A 1 92 ? 7.713 5.589 -9.552 1.00 88.94 92 PHE A C 1
ATOM 707 O O . PHE A 1 92 ? 8.846 6.052 -9.676 1.00 88.94 92 PHE A O 1
ATOM 714 N N . ASP A 1 93 ? 6.949 5.294 -10.608 1.00 87.81 93 ASP A N 1
ATOM 715 C CA . ASP A 1 93 ? 7.379 5.493 -11.993 1.00 87.81 93 ASP A CA 1
ATOM 716 C C . ASP A 1 93 ? 7.605 6.987 -12.314 1.00 87.81 93 ASP A C 1
ATOM 718 O O . ASP A 1 93 ? 8.481 7.309 -13.118 1.00 87.81 93 ASP A O 1
ATOM 722 N N . GLU A 1 94 ? 6.843 7.901 -11.703 1.00 87.06 94 GLU A N 1
ATOM 723 C CA . GLU A 1 94 ? 7.037 9.354 -11.825 1.00 87.06 94 GLU A CA 1
ATOM 724 C C . GLU A 1 94 ? 8.293 9.847 -11.105 1.00 87.06 94 GLU A C 1
ATOM 726 O O . GLU A 1 94 ? 8.980 10.733 -11.613 1.00 87.06 94 GLU A O 1
ATOM 731 N N . GLU A 1 95 ? 8.607 9.280 -9.940 1.00 83.81 95 GLU A N 1
ATOM 732 C CA . GLU A 1 95 ? 9.746 9.701 -9.125 1.00 83.81 95 GLU A CA 1
ATOM 733 C C . GLU A 1 95 ? 11.082 9.171 -9.655 1.00 83.81 95 GLU A C 1
ATOM 735 O O . GLU A 1 95 ? 12.055 9.918 -9.757 1.00 83.81 95 GLU A O 1
ATOM 740 N N . PHE A 1 96 ? 11.130 7.893 -10.026 1.00 81.50 96 PHE A N 1
ATOM 741 C CA . PHE A 1 96 ? 12.373 7.221 -10.420 1.00 81.50 96 PHE A CA 1
ATOM 742 C C . PHE A 1 96 ? 12.499 7.015 -11.933 1.00 81.50 96 PHE A C 1
ATOM 744 O O . PHE A 1 96 ? 13.547 6.581 -12.418 1.00 81.50 96 PHE A O 1
ATOM 751 N N . GLY A 1 97 ? 11.454 7.360 -12.689 1.00 72.56 97 GLY A N 1
ATOM 752 C CA . GLY A 1 97 ? 11.371 7.140 -14.123 1.00 72.56 97 GLY A CA 1
ATOM 753 C C . GLY A 1 97 ? 11.150 5.668 -14.480 1.00 72.56 97 GLY A C 1
ATOM 754 O O . GLY A 1 97 ? 11.619 4.739 -13.819 1.00 72.56 97 GLY A O 1
ATOM 755 N N . ARG A 1 98 ? 10.491 5.425 -15.617 1.00 66.69 98 ARG A N 1
ATOM 756 C CA . ARG A 1 98 ? 10.540 4.105 -16.254 1.00 66.69 98 ARG A CA 1
ATOM 757 C C . ARG A 1 98 ? 11.885 3.943 -16.942 1.00 66.69 98 ARG A C 1
ATOM 759 O O . ARG A 1 98 ? 12.060 4.374 -18.079 1.00 66.69 98 ARG A O 1
ATOM 766 N N . LEU A 1 99 ? 12.831 3.300 -16.265 1.00 59.59 99 LEU A N 1
ATOM 767 C CA . LEU A 1 99 ? 14.025 2.810 -16.944 1.00 59.59 99 LEU A CA 1
ATOM 768 C C . LEU A 1 99 ? 13.601 1.809 -18.031 1.00 59.59 99 LEU A C 1
ATOM 770 O O . LEU A 1 99 ? 12.703 0.986 -17.818 1.00 59.59 99 LEU A O 1
ATOM 774 N N . ASN A 1 100 ? 14.226 1.911 -19.209 1.00 54.78 100 ASN A N 1
ATOM 775 C CA . ASN A 1 100 ? 14.041 0.952 -20.298 1.00 54.78 100 ASN A CA 1
ATOM 776 C C . ASN A 1 100 ? 14.330 -0.471 -19.792 1.00 54.78 100 ASN A C 1
ATOM 778 O O . ASN A 1 100 ? 15.154 -0.653 -18.893 1.00 54.78 100 ASN A O 1
ATOM 782 N N . ALA A 1 101 ? 13.679 -1.473 -20.393 1.00 55.47 101 ALA A N 1
ATOM 783 C CA . ALA A 1 101 ? 13.763 -2.881 -19.982 1.00 55.47 101 ALA A CA 1
ATOM 784 C C . ALA A 1 101 ? 15.208 -3.400 -19.797 1.00 55.47 101 ALA A C 1
ATOM 786 O O . ALA A 1 101 ? 15.434 -4.279 -18.969 1.00 55.47 101 ALA A O 1
ATOM 787 N N . ASP A 1 102 ? 16.175 -2.809 -20.505 1.00 57.00 102 ASP A N 1
ATOM 788 C CA . ASP A 1 102 ? 17.591 -3.191 -20.498 1.00 57.00 102 ASP A CA 1
ATOM 789 C C . ASP A 1 102 ? 18.380 -2.724 -19.261 1.00 57.00 102 ASP A C 1
ATOM 791 O O . ASP A 1 102 ? 19.422 -3.298 -18.950 1.00 57.00 102 ASP A O 1
ATOM 795 N N . HIS A 1 103 ? 17.911 -1.702 -18.536 1.00 58.62 103 HIS A N 1
ATOM 796 C CA . HIS A 1 103 ? 18.620 -1.160 -17.365 1.00 58.62 103 HIS A CA 1
ATOM 797 C C . HIS A 1 103 ? 18.078 -1.662 -16.023 1.00 58.62 103 HIS A C 1
ATOM 799 O O . HIS A 1 103 ? 18.694 -1.406 -14.991 1.00 58.62 103 HIS A O 1
ATOM 805 N N . GLY A 1 104 ? 16.975 -2.420 -16.046 1.00 61.88 104 GLY A N 1
ATOM 806 C CA . GLY A 1 104 ? 16.271 -2.872 -14.850 1.00 61.88 104 GLY A CA 1
ATOM 807 C C . GLY A 1 104 ? 15.606 -1.706 -14.117 1.00 61.88 104 GLY A C 1
ATOM 808 O O . GLY A 1 104 ? 16.185 -0.641 -13.944 1.00 61.88 104 GLY A O 1
ATOM 809 N N . GLN A 1 105 ? 14.361 -1.876 -13.688 1.00 70.94 105 GLN A N 1
ATOM 810 C CA . GLN A 1 105 ? 13.713 -0.863 -12.855 1.00 70.94 105 GLN A CA 1
ATOM 811 C C . GLN A 1 105 ? 14.142 -1.027 -11.389 1.00 70.94 105 GLN A C 1
ATOM 813 O O . GLN A 1 105 ? 14.323 -2.168 -10.947 1.00 70.94 105 GLN A O 1
ATOM 818 N N . PRO A 1 106 ? 14.305 0.076 -10.633 1.00 80.94 106 PRO A N 1
ATOM 819 C CA . PRO A 1 106 ? 14.734 -0.003 -9.246 1.00 80.94 106 PRO A CA 1
ATOM 820 C C . PRO A 1 106 ? 13.705 -0.783 -8.413 1.00 80.94 106 PRO A C 1
ATOM 822 O O . PRO A 1 106 ? 12.499 -0.576 -8.580 1.00 80.94 106 PRO A O 1
ATOM 825 N N . PRO A 1 107 ? 14.148 -1.707 -7.540 1.00 86.56 107 PRO A N 1
ATOM 826 C CA . PRO A 1 107 ? 13.243 -2.374 -6.620 1.00 86.56 107 PRO A CA 1
ATOM 827 C C . PRO A 1 107 ? 12.736 -1.383 -5.568 1.00 86.56 107 PRO A C 1
ATOM 829 O O . PRO A 1 107 ? 13.443 -0.447 -5.198 1.00 86.56 107 PRO A O 1
ATOM 832 N N . PHE A 1 108 ? 11.539 -1.628 -5.040 1.00 87.50 108 PHE A N 1
ATOM 833 C CA . PHE A 1 108 ? 10.977 -0.842 -3.944 1.00 87.50 108 PHE A CA 1
ATOM 834 C C . PHE A 1 108 ? 10.346 -1.732 -2.882 1.00 87.50 108 PHE A C 1
ATOM 836 O O . PHE A 1 108 ? 9.939 -2.866 -3.149 1.00 87.50 108 PHE A O 1
ATOM 843 N N . MET A 1 109 ? 10.267 -1.206 -1.662 1.00 89.56 109 MET A N 1
ATOM 844 C CA . MET A 1 109 ? 9.544 -1.831 -0.564 1.00 89.56 109 MET A CA 1
ATOM 845 C C . MET A 1 109 ? 8.267 -1.045 -0.288 1.00 89.56 109 MET A C 1
ATOM 847 O O . MET A 1 109 ? 8.310 0.179 -0.205 1.00 89.56 109 MET A O 1
ATOM 851 N N . ALA A 1 110 ? 7.148 -1.743 -0.119 1.00 92.19 110 ALA A N 1
ATOM 852 C CA . ALA A 1 110 ? 5.898 -1.131 0.311 1.00 92.19 110 ALA A CA 1
ATOM 853 C C . ALA A 1 110 ? 5.311 -1.872 1.513 1.00 92.19 110 ALA A C 1
ATOM 855 O O . ALA A 1 110 ? 5.328 -3.104 1.583 1.00 92.19 110 ALA A O 1
ATOM 856 N N . VAL A 1 111 ? 4.764 -1.098 2.448 1.00 91.06 111 VAL A N 1
ATOM 857 C CA . VAL A 1 111 ? 3.987 -1.608 3.576 1.00 91.06 111 VAL A CA 1
ATOM 858 C C . VAL A 1 111 ? 2.519 -1.318 3.295 1.00 91.06 111 VAL A C 1
ATOM 860 O O . VAL A 1 111 ? 2.126 -0.162 3.166 1.00 91.06 111 VAL A O 1
ATOM 863 N N . VAL A 1 112 ? 1.709 -2.367 3.180 1.00 91.19 112 VAL A N 1
ATOM 864 C CA . VAL A 1 112 ? 0.264 -2.265 2.958 1.00 91.19 112 VAL A CA 1
ATOM 865 C C . VAL A 1 112 ? -0.435 -2.550 4.274 1.00 91.19 112 VAL A C 1
ATOM 867 O O . VAL A 1 112 ? -0.269 -3.632 4.825 1.00 91.19 112 VAL A O 1
ATOM 870 N N . VAL A 1 113 ? -1.234 -1.607 4.764 1.00 88.56 113 VAL A N 1
ATOM 871 C CA . VAL A 1 113 ? -2.060 -1.797 5.962 1.00 88.56 113 VAL A CA 1
ATOM 872 C C . VAL A 1 113 ? -3.522 -1.856 5.544 1.00 88.56 113 VAL A C 1
ATOM 874 O O . VAL A 1 113 ? -4.007 -0.957 4.862 1.00 88.56 113 VAL A O 1
ATOM 877 N N . THR A 1 114 ? -4.223 -2.921 5.922 1.00 87.19 114 THR A N 1
ATOM 878 C CA . THR A 1 114 ? -5.622 -3.152 5.534 1.00 87.19 114 THR A CA 1
ATOM 879 C C . THR A 1 114 ? -6.376 -3.906 6.624 1.00 87.19 114 THR A C 1
ATOM 881 O O . THR A 1 114 ? -5.775 -4.638 7.406 1.00 87.19 114 THR A O 1
ATOM 884 N N . ASP A 1 115 ? -7.696 -3.747 6.681 1.00 77.06 115 ASP A N 1
ATOM 885 C CA . ASP A 1 115 ? -8.572 -4.500 7.580 1.00 77.06 115 ASP A CA 1
ATOM 886 C C . ASP A 1 115 ? -8.908 -5.917 7.092 1.00 77.06 115 ASP A C 1
ATOM 888 O O . ASP A 1 115 ? -9.409 -6.745 7.859 1.00 77.06 115 ASP A O 1
ATOM 892 N N . GLY A 1 116 ? -8.548 -6.232 5.847 1.00 68.06 116 GLY A N 1
ATOM 893 C CA . GLY A 1 116 ? -8.732 -7.556 5.272 1.00 68.06 116 GLY A CA 1
ATOM 894 C C . GLY A 1 116 ? -10.083 -7.751 4.588 1.00 68.06 116 GLY A C 1
ATOM 895 O O . GLY A 1 116 ? -10.555 -8.875 4.513 1.00 68.06 116 GLY A O 1
ATOM 896 N N . GLU A 1 117 ? -10.725 -6.704 4.068 1.00 78.38 117 GLU A N 1
ATOM 897 C CA . GLU A 1 117 ? -11.942 -6.838 3.254 1.00 78.38 117 GLU A CA 1
ATOM 898 C C . GLU A 1 117 ? -11.724 -6.391 1.799 1.00 78.38 117 GLU A C 1
ATOM 900 O O . GLU A 1 117 ? -12.188 -5.334 1.405 1.00 78.38 117 GLU A O 1
ATOM 905 N N . ALA A 1 118 ? -11.044 -7.186 0.966 1.00 86.06 118 ALA A N 1
ATOM 906 C CA . ALA A 1 118 ? -10.660 -6.789 -0.396 1.00 86.06 118 ALA A CA 1
ATOM 907 C C . ALA A 1 118 ? -11.346 -7.631 -1.498 1.00 86.06 118 ALA A C 1
ATOM 909 O O . ALA A 1 118 ? -10.858 -8.718 -1.822 1.00 86.06 118 ALA A O 1
ATOM 910 N N . PRO A 1 119 ? -12.443 -7.155 -2.128 1.00 87.75 119 PRO A N 1
ATOM 911 C CA . PRO A 1 119 ? -13.129 -7.877 -3.206 1.00 87.75 119 PRO A CA 1
ATOM 912 C C . PRO A 1 119 ? -12.277 -8.083 -4.466 1.00 87.75 119 PRO A C 1
ATOM 914 O O . PRO A 1 119 ? -12.586 -8.934 -5.295 1.00 87.75 119 PRO A O 1
ATOM 917 N N . ASP A 1 120 ? -11.226 -7.285 -4.643 1.00 92.56 120 ASP A N 1
ATOM 918 C CA . ASP A 1 120 ? -10.316 -7.317 -5.787 1.00 92.56 120 ASP A CA 1
ATOM 919 C C . ASP A 1 120 ? -8.996 -8.049 -5.498 1.00 92.56 120 ASP A C 1
ATOM 921 O O . ASP A 1 120 ? -8.042 -7.914 -6.268 1.00 92.56 120 ASP A O 1
ATOM 925 N N . ILE A 1 121 ? -8.940 -8.855 -4.430 1.00 90.81 121 ILE A N 1
ATOM 926 C CA . ILE A 1 121 ? -7.720 -9.561 -4.023 1.00 90.81 121 ILE A CA 1
ATOM 927 C C . ILE A 1 121 ? -7.155 -10.488 -5.104 1.00 90.81 121 ILE A C 1
ATOM 929 O O . ILE A 1 121 ? -5.943 -10.521 -5.278 1.00 90.81 121 ILE A O 1
ATOM 933 N N . ASP A 1 122 ? -7.998 -11.154 -5.896 1.00 90.62 122 ASP A N 1
ATOM 934 C CA . ASP A 1 122 ? -7.530 -12.026 -6.985 1.00 90.62 122 ASP A CA 1
ATOM 935 C C . ASP A 1 122 ? -6.814 -11.222 -8.089 1.00 90.62 122 ASP A C 1
ATOM 937 O O . ASP A 1 122 ? -5.839 -11.675 -8.693 1.00 90.62 122 ASP A O 1
ATOM 941 N N . LYS A 1 123 ? -7.270 -9.987 -8.349 1.00 93.69 123 LYS A N 1
ATOM 942 C CA . LYS A 1 123 ? -6.606 -9.077 -9.299 1.00 93.69 123 LYS A CA 1
ATOM 943 C C . LYS A 1 123 ? -5.285 -8.575 -8.731 1.00 93.69 123 LYS A C 1
ATOM 945 O O . LYS A 1 123 ? -4.312 -8.454 -9.472 1.00 93.69 123 LYS A O 1
ATOM 950 N N . PHE A 1 124 ? -5.265 -8.295 -7.431 1.00 93.00 124 PHE A N 1
ATOM 951 C CA . PHE A 1 124 ? -4.063 -7.880 -6.726 1.00 93.00 124 PHE A CA 1
ATOM 952 C C . PHE A 1 124 ? -3.010 -8.991 -6.720 1.00 93.00 124 PHE A C 1
ATOM 954 O O . PHE A 1 124 ? -1.873 -8.738 -7.102 1.00 93.00 124 PHE A O 1
ATOM 961 N N . GLU A 1 125 ? -3.394 -10.232 -6.413 1.00 90.12 125 GLU A N 1
ATOM 962 C CA . GLU A 1 125 ? -2.537 -11.416 -6.531 1.00 90.12 125 GLU A CA 1
ATOM 963 C C . GLU A 1 125 ? -1.902 -11.504 -7.922 1.00 90.12 125 GLU A C 1
ATOM 965 O O . GLU A 1 125 ? -0.675 -11.553 -8.040 1.00 90.12 125 GLU A O 1
ATOM 970 N N . LEU A 1 126 ? -2.715 -11.427 -8.982 1.00 91.31 126 LEU A N 1
ATOM 971 C CA . LEU A 1 126 ? -2.212 -11.453 -10.354 1.00 91.31 126 LEU A CA 1
ATOM 972 C C . LEU A 1 126 ? -1.200 -10.327 -10.615 1.00 91.31 126 LEU A C 1
ATOM 974 O O . LEU A 1 126 ? -0.139 -10.584 -11.186 1.00 91.31 126 LEU A O 1
ATOM 978 N N . ALA A 1 127 ? -1.478 -9.102 -10.166 1.00 91.81 127 ALA A N 1
ATOM 979 C CA . ALA A 1 127 ? -0.568 -7.972 -10.340 1.00 91.81 127 ALA A CA 1
ATOM 980 C C . ALA A 1 127 ? 0.788 -8.199 -9.641 1.00 91.81 127 ALA A C 1
ATOM 982 O O . ALA A 1 127 ? 1.837 -7.921 -10.227 1.00 91.81 127 ALA A O 1
ATOM 983 N N . LEU A 1 128 ? 0.791 -8.783 -8.438 1.00 89.38 128 LEU A N 1
ATOM 984 C CA . LEU A 1 128 ? 2.020 -9.097 -7.700 1.00 89.38 128 LEU A CA 1
ATOM 985 C C . LEU A 1 128 ? 2.855 -10.206 -8.340 1.00 89.38 128 LEU A C 1
ATOM 987 O O . LEU A 1 128 ? 4.073 -10.230 -8.169 1.00 89.38 128 LEU A O 1
ATOM 991 N N . THR A 1 129 ? 2.234 -11.129 -9.079 1.00 85.38 129 THR A N 1
ATOM 992 C CA . THR A 1 129 ? 2.994 -12.135 -9.844 1.00 85.38 129 THR A CA 1
ATOM 993 C C . THR A 1 129 ? 3.708 -11.532 -11.056 1.00 85.38 129 THR A C 1
ATOM 995 O O . THR A 1 129 ? 4.741 -12.048 -11.491 1.00 85.38 129 THR A O 1
ATOM 998 N N . GLN A 1 130 ? 3.176 -10.433 -11.597 1.00 86.44 130 GLN A N 1
ATOM 999 C CA . GLN A 1 130 ? 3.703 -9.764 -12.785 1.00 86.44 130 GLN A CA 1
ATOM 1000 C C . GLN A 1 130 ? 4.792 -8.743 -12.438 1.00 86.44 130 GLN A C 1
ATOM 1002 O O . GLN A 1 130 ? 5.770 -8.624 -13.181 1.00 86.44 130 GLN A O 1
ATOM 1007 N N . ASP A 1 131 ? 4.664 -8.039 -11.310 1.00 84.69 131 ASP A N 1
ATOM 1008 C CA . ASP A 1 131 ? 5.655 -7.053 -10.884 1.00 84.69 131 ASP A CA 1
ATOM 1009 C C . ASP A 1 131 ? 6.791 -7.691 -10.076 1.00 84.69 131 ASP A C 1
ATOM 1011 O O . ASP A 1 131 ? 6.625 -8.167 -8.953 1.00 84.69 131 ASP A O 1
ATOM 1015 N N . LYS A 1 132 ? 7.996 -7.677 -10.652 1.00 84.31 132 LYS A N 1
ATOM 1016 C CA . LYS A 1 132 ? 9.187 -8.251 -10.017 1.00 84.31 132 LYS A CA 1
ATOM 1017 C C . LYS A 1 132 ? 9.988 -7.261 -9.166 1.00 84.31 132 LYS A C 1
ATOM 1019 O O . LYS A 1 132 ? 10.998 -7.673 -8.594 1.00 84.31 132 LYS A O 1
ATOM 1024 N N . ARG A 1 133 ? 9.570 -5.996 -9.087 1.00 88.00 133 ARG A N 1
ATOM 1025 C CA . ARG A 1 133 ? 10.296 -4.906 -8.409 1.00 88.00 133 ARG A CA 1
ATOM 1026 C C . ARG A 1 133 ? 9.913 -4.772 -6.944 1.00 88.00 133 ARG A C 1
ATOM 1028 O O . ARG A 1 133 ? 10.742 -4.377 -6.129 1.00 88.00 133 ARG A O 1
ATOM 1035 N N . ALA A 1 134 ? 8.668 -5.100 -6.617 1.00 89.38 134 ALA A N 1
ATOM 1036 C CA . ALA A 1 134 ? 8.113 -4.848 -5.301 1.00 89.38 134 ALA A CA 1
ATOM 1037 C C . ALA A 1 134 ? 8.468 -5.944 -4.292 1.00 89.38 134 ALA A C 1
ATOM 1039 O O . ALA A 1 134 ? 8.289 -7.139 -4.543 1.00 89.38 134 ALA A O 1
ATOM 1040 N N . THR A 1 135 ? 8.912 -5.513 -3.116 1.00 92.50 135 THR A N 1
ATOM 1041 C CA . THR A 1 135 ? 8.872 -6.292 -1.876 1.00 92.50 135 THR A CA 1
ATOM 1042 C C . THR A 1 135 ? 7.756 -5.735 -1.007 1.00 92.50 135 THR A C 1
ATOM 1044 O O . THR A 1 135 ? 7.739 -4.543 -0.713 1.00 92.50 135 THR A O 1
ATOM 1047 N N . LEU A 1 136 ? 6.807 -6.577 -0.608 1.00 93.12 136 LEU A N 1
ATOM 1048 C CA . LEU A 1 136 ? 5.628 -6.152 0.135 1.00 93.12 136 LEU A CA 1
ATOM 1049 C C . LEU A 1 136 ? 5.595 -6.739 1.532 1.00 93.12 136 LEU A C 1
ATOM 1051 O O . LEU A 1 136 ? 5.767 -7.942 1.718 1.00 93.12 136 LEU A O 1
ATOM 1055 N N . VAL A 1 137 ? 5.281 -5.885 2.497 1.00 91.69 137 VAL A N 1
ATOM 1056 C CA . VAL A 1 137 ? 4.857 -6.286 3.835 1.00 91.69 137 VAL A CA 1
ATOM 1057 C C . VAL A 1 137 ? 3.386 -5.926 3.972 1.00 91.69 137 VAL A C 1
ATOM 1059 O O . VAL A 1 137 ? 3.024 -4.755 3.947 1.00 91.69 137 VAL A O 1
ATOM 1062 N N . ILE A 1 138 ? 2.529 -6.931 4.092 1.00 89.88 138 ILE A N 1
ATOM 1063 C CA . ILE A 1 138 ? 1.088 -6.760 4.244 1.00 89.88 138 ILE A CA 1
ATOM 1064 C C . ILE A 1 138 ? 0.750 -6.934 5.719 1.00 89.88 138 ILE A C 1
ATOM 1066 O O . ILE A 1 138 ? 0.923 -8.017 6.274 1.00 89.88 138 ILE A O 1
ATOM 1070 N N . ILE A 1 139 ? 0.270 -5.865 6.341 1.00 87.50 139 ILE A N 1
ATOM 1071 C CA . ILE A 1 139 ? -0.223 -5.836 7.711 1.00 87.50 139 ILE A CA 1
ATOM 1072 C C . ILE A 1 139 ? -1.748 -5.899 7.654 1.00 87.50 139 ILE A C 1
ATOM 1074 O O . ILE A 1 139 ? -2.408 -4.944 7.239 1.00 87.50 139 ILE A O 1
ATOM 1078 N N . CYS A 1 140 ? -2.305 -7.035 8.065 1.00 83.94 140 CYS A N 1
ATOM 1079 C CA . CYS A 1 140 ? -3.749 -7.234 8.128 1.00 83.94 140 CYS A CA 1
ATOM 1080 C C . CYS A 1 140 ? -4.244 -6.976 9.561 1.00 83.94 140 CYS A C 1
ATOM 1082 O O . CYS A 1 140 ? -3.727 -7.583 10.500 1.00 83.94 140 CYS A O 1
ATOM 1084 N N . VAL A 1 141 ? -5.224 -6.083 9.733 1.00 79.88 141 VAL A N 1
ATOM 1085 C CA . VAL A 1 141 ? -5.726 -5.615 11.038 1.00 79.88 141 VAL A CA 1
ATOM 1086 C C . VAL A 1 141 ? -7.245 -5.760 11.119 1.00 79.88 141 VAL A C 1
ATOM 1088 O O . VAL A 1 141 ? -7.995 -4.857 10.755 1.00 79.88 141 VAL A O 1
ATOM 1091 N N . GLY A 1 142 ? -7.742 -6.869 11.655 1.00 73.44 142 GLY A N 1
ATOM 1092 C CA . GLY A 1 142 ? -9.185 -7.102 11.707 1.00 73.44 142 GLY A CA 1
ATOM 1093 C C . GLY A 1 142 ? -9.575 -8.376 12.442 1.00 73.44 142 GLY A C 1
ATOM 1094 O O . GLY A 1 142 ? -8.756 -9.001 13.109 1.00 73.44 142 GLY A O 1
ATOM 1095 N N . TYR A 1 143 ? -10.858 -8.722 12.352 1.00 73.56 143 TYR A N 1
ATOM 1096 C CA . TYR A 1 143 ? -11.433 -9.964 12.872 1.00 73.56 143 TYR A CA 1
ATOM 1097 C C . TYR A 1 143 ? -12.672 -10.348 12.043 1.00 73.56 143 TYR A C 1
ATOM 1099 O O . TYR A 1 143 ? -13.184 -9.528 11.282 1.00 73.56 143 TYR A O 1
ATOM 1107 N N . GLY A 1 144 ? -13.159 -11.584 12.190 1.00 73.44 144 GLY A N 1
ATOM 1108 C CA . GLY A 1 144 ? -14.346 -12.094 11.488 1.00 73.44 144 GLY A CA 1
ATOM 1109 C C . GLY A 1 144 ? -14.039 -12.895 10.217 1.00 73.44 144 GLY A C 1
ATOM 1110 O O . GLY A 1 144 ? -12.899 -12.971 9.759 1.00 73.44 144 GLY A O 1
ATOM 1111 N N . GLU A 1 145 ? -15.065 -13.532 9.645 1.00 76.88 145 GLU A N 1
ATOM 1112 C CA . GLU A 1 145 ? -14.903 -14.494 8.541 1.00 76.88 145 GLU A CA 1
ATOM 1113 C C . GLU A 1 145 ? -14.294 -13.878 7.275 1.00 76.88 145 GLU A C 1
ATOM 1115 O O . GLU A 1 145 ? -13.461 -14.509 6.622 1.00 76.88 145 GLU A O 1
ATOM 1120 N N . GLN A 1 146 ? -14.669 -12.638 6.948 1.00 72.50 146 GLN A N 1
ATOM 1121 C CA . GLN A 1 146 ? -14.179 -11.935 5.761 1.00 72.50 146 GLN A CA 1
ATOM 1122 C C . GLN A 1 146 ? -12.692 -11.575 5.891 1.00 72.50 146 GLN A C 1
ATOM 1124 O O . GLN A 1 146 ? -11.913 -11.862 4.982 1.00 72.50 146 GLN A O 1
ATOM 1129 N N . HIS A 1 147 ? -12.278 -11.083 7.064 1.00 79.56 147 HIS A N 1
ATOM 1130 C CA . HIS A 1 147 ? -10.868 -10.887 7.404 1.00 79.56 147 HIS A CA 1
ATOM 1131 C C . HIS A 1 147 ? -10.076 -12.197 7.287 1.00 79.56 147 HIS A C 1
ATOM 1133 O O . HIS A 1 147 ? -9.021 -12.237 6.657 1.00 79.56 147 HIS A O 1
ATOM 1139 N N . GLN A 1 148 ? -10.602 -13.297 7.839 1.00 80.75 148 GLN A N 1
ATOM 1140 C CA . GLN A 1 148 ? -9.952 -14.609 7.763 1.00 80.75 148 GLN A CA 1
ATOM 1141 C C . GLN A 1 148 ? -9.840 -15.124 6.321 1.00 80.75 148 GLN A C 1
ATOM 1143 O O . GLN A 1 148 ? -8.843 -15.751 5.963 1.00 80.75 148 GLN A O 1
ATOM 1148 N N . TYR A 1 149 ? -10.842 -14.866 5.478 1.00 80.75 149 TYR A N 1
ATOM 1149 C CA . TYR A 1 149 ? -10.792 -15.199 4.056 1.00 80.75 149 TYR A CA 1
ATOM 1150 C C . TYR A 1 149 ? -9.646 -14.472 3.347 1.00 80.75 149 TYR A C 1
ATOM 1152 O O . TYR A 1 149 ? -8.816 -15.117 2.709 1.00 80.75 149 TYR A O 1
ATOM 1160 N N . VAL A 1 150 ? -9.550 -13.154 3.515 1.00 83.38 150 VAL A N 1
ATOM 1161 C CA . VAL A 1 150 ? -8.499 -12.346 2.885 1.00 83.38 150 VAL A CA 1
ATOM 1162 C C . VAL A 1 150 ? -7.118 -12.659 3.448 1.00 83.38 150 VAL A C 1
ATOM 1164 O O . VAL A 1 150 ? -6.162 -12.762 2.684 1.00 83.38 150 VAL A O 1
ATOM 1167 N N . LEU A 1 151 ? -7.002 -12.892 4.756 1.00 87.94 151 LEU A N 1
ATOM 1168 C CA . LEU A 1 151 ? -5.746 -13.304 5.375 1.00 87.94 151 LEU A CA 1
ATOM 1169 C C . LEU A 1 151 ? -5.231 -14.623 4.775 1.00 87.94 151 LEU A C 1
ATOM 1171 O O . LEU A 1 151 ? -4.045 -14.732 4.459 1.00 87.94 151 LEU A O 1
ATOM 1175 N N . ARG A 1 152 ? -6.116 -15.605 4.538 1.00 88.56 152 ARG A N 1
ATOM 1176 C CA . ARG A 1 152 ? -5.754 -16.844 3.825 1.00 88.56 152 ARG A CA 1
ATOM 1177 C C . ARG A 1 152 ? -5.278 -16.571 2.398 1.00 88.56 152 ARG A C 1
ATOM 1179 O O . ARG A 1 152 ? -4.319 -17.205 1.961 1.00 88.56 152 ARG A O 1
ATOM 1186 N N . SER A 1 153 ? -5.913 -15.644 1.682 1.00 88.69 153 SER A N 1
ATOM 1187 C CA . SER A 1 153 ? -5.460 -15.242 0.346 1.00 88.69 153 SER A CA 1
ATOM 1188 C C . SER A 1 153 ? -4.071 -14.602 0.395 1.00 88.69 153 SER A C 1
ATOM 1190 O O . SER A 1 153 ? -3.196 -15.004 -0.365 1.00 88.69 153 SER A O 1
ATOM 1192 N N . PHE A 1 154 ? -3.804 -13.698 1.343 1.00 91.38 154 PHE A N 1
ATOM 1193 C CA . PHE A 1 154 ? -2.467 -13.122 1.513 1.00 91.38 154 PHE A CA 1
ATOM 1194 C C . PHE A 1 154 ? -1.401 -14.172 1.840 1.00 91.38 154 PHE A C 1
ATOM 1196 O O . PHE A 1 154 ? -0.300 -14.106 1.294 1.00 91.38 154 PHE A O 1
ATOM 1203 N N . HIS A 1 155 ? -1.711 -15.164 2.679 1.00 91.56 155 HIS A N 1
ATOM 1204 C CA . HIS A 1 155 ? -0.778 -16.261 2.946 1.00 91.56 155 HIS A CA 1
ATOM 1205 C C . HIS A 1 155 ? -0.469 -17.080 1.689 1.00 91.56 155 HIS A C 1
ATOM 1207 O O . HIS A 1 155 ? 0.700 -17.342 1.423 1.00 91.56 155 HIS A O 1
ATOM 1213 N N . ARG A 1 156 ? -1.475 -17.394 0.865 1.00 90.88 156 ARG A N 1
ATOM 1214 C CA . ARG A 1 156 ? -1.273 -18.088 -0.419 1.00 90.88 156 ARG A CA 1
ATOM 1215 C C . ARG A 1 156 ? -0.387 -17.287 -1.383 1.00 90.88 156 ARG A C 1
ATOM 1217 O O . ARG A 1 156 ? 0.493 -17.846 -2.040 1.00 90.88 156 ARG A O 1
ATOM 1224 N N . ILE A 1 157 ? -0.577 -15.968 -1.432 1.00 90.31 157 ILE A N 1
ATOM 1225 C CA . ILE A 1 157 ? 0.291 -15.065 -2.199 1.00 90.31 157 ILE A CA 1
ATOM 1226 C C . ILE A 1 157 ? 1.730 -15.142 -1.668 1.00 90.31 157 ILE A C 1
ATOM 1228 O O . ILE A 1 157 ? 2.665 -15.277 -2.448 1.00 90.31 157 ILE A O 1
ATOM 1232 N N . ALA A 1 158 ? 1.931 -15.092 -0.350 1.00 91.62 158 ALA A N 1
ATOM 1233 C CA . ALA A 1 158 ? 3.266 -15.152 0.250 1.00 91.62 158 ALA A CA 1
ATOM 1234 C C . ALA A 1 158 ? 3.966 -16.513 0.073 1.00 91.62 158 ALA A C 1
ATOM 1236 O O . ALA A 1 158 ? 5.189 -16.561 -0.051 1.00 91.62 158 ALA A O 1
ATOM 1237 N N . GLU A 1 159 ? 3.212 -17.612 0.028 1.00 91.81 159 GLU A N 1
ATOM 1238 C CA . GLU A 1 159 ? 3.734 -18.953 -0.27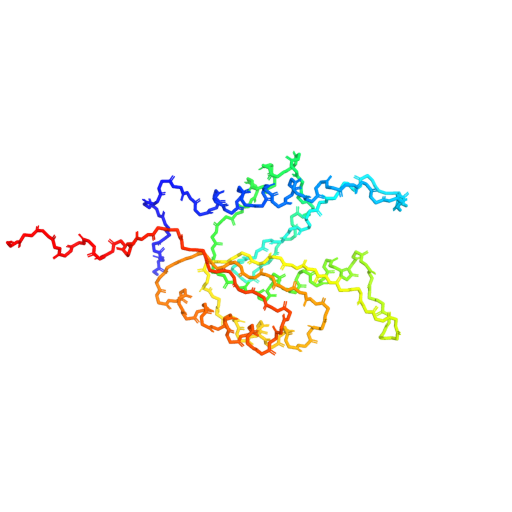4 1.00 91.81 159 GLU A CA 1
ATOM 1239 C C . GLU A 1 159 ? 4.250 -19.063 -1.716 1.00 91.81 159 GLU A C 1
ATOM 1241 O O . GLU A 1 159 ? 5.253 -19.731 -1.969 1.00 91.81 159 GLU A O 1
ATOM 1246 N N . SER A 1 160 ? 3.590 -18.387 -2.660 1.00 89.25 160 SER A N 1
ATOM 1247 C CA . SER A 1 160 ? 3.946 -18.404 -4.086 1.00 89.25 160 SER A CA 1
ATOM 1248 C C . SER A 1 160 ? 4.909 -17.284 -4.501 1.00 89.25 160 SER A C 1
ATOM 1250 O O . SER A 1 160 ? 5.590 -17.404 -5.522 1.00 89.25 160 SER A O 1
ATOM 1252 N N . ASN A 1 161 ? 5.015 -16.213 -3.709 1.00 89.38 161 ASN A N 1
ATOM 1253 C CA . ASN A 1 161 ? 5.862 -15.058 -3.980 1.00 89.38 161 ASN A CA 1
ATOM 1254 C C . ASN A 1 161 ? 6.724 -14.694 -2.753 1.00 89.38 161 ASN A C 1
ATOM 1256 O O . ASN A 1 161 ? 6.245 -14.024 -1.835 1.00 89.38 161 ASN A O 1
ATOM 1260 N N . PRO A 1 162 ? 8.032 -15.032 -2.741 1.00 90.75 162 PRO A N 1
ATOM 1261 C CA . PRO A 1 162 ? 8.897 -14.827 -1.575 1.00 90.75 162 PRO A CA 1
ATOM 1262 C C . PRO A 1 162 ? 9.136 -13.351 -1.219 1.00 90.75 162 PRO A C 1
ATOM 1264 O O . PRO A 1 162 ? 9.632 -13.068 -0.122 1.00 90.75 162 PRO A O 1
ATOM 1267 N N . ARG A 1 163 ? 8.793 -12.421 -2.125 1.00 91.75 163 ARG A N 1
ATOM 1268 C CA . ARG A 1 163 ? 8.866 -10.970 -1.906 1.00 91.75 163 ARG A CA 1
ATOM 1269 C C . ARG A 1 163 ? 7.673 -10.421 -1.128 1.00 91.75 163 ARG A C 1
ATOM 1271 O O . ARG A 1 163 ? 7.692 -9.252 -0.763 1.00 91.75 163 ARG A O 1
ATOM 1278 N N . VAL A 1 164 ? 6.652 -11.235 -0.871 1.00 92.44 164 VAL A N 1
ATOM 1279 C CA . VAL A 1 164 ? 5.494 -10.857 -0.063 1.00 92.44 164 VAL A CA 1
ATOM 1280 C C . VAL A 1 164 ? 5.640 -11.466 1.327 1.00 92.44 164 VAL A C 1
ATOM 1282 O O . VAL A 1 164 ? 5.906 -12.657 1.487 1.00 92.44 164 VAL A O 1
ATOM 1285 N N . LYS A 1 165 ? 5.484 -10.632 2.351 1.00 92.31 165 LYS A N 1
ATOM 1286 C CA . LYS A 1 165 ? 5.438 -11.012 3.762 1.00 92.31 165 LYS A CA 1
ATOM 1287 C C . LYS A 1 165 ? 4.102 -10.584 4.332 1.00 92.31 165 LYS A C 1
ATOM 1289 O O . LYS A 1 165 ? 3.634 -9.488 4.048 1.00 92.31 165 LYS A O 1
ATOM 1294 N N . VAL A 1 166 ? 3.506 -11.444 5.145 1.00 88.38 166 VAL A N 1
ATOM 1295 C CA . VAL A 1 166 ? 2.221 -11.176 5.790 1.00 88.38 166 VAL A CA 1
ATOM 1296 C C . VAL A 1 166 ? 2.452 -11.126 7.285 1.00 88.38 166 VAL A C 1
ATOM 1298 O O . VAL A 1 166 ? 2.986 -12.068 7.870 1.00 88.38 166 VAL A O 1
ATOM 1301 N N . VAL A 1 167 ? 2.051 -10.017 7.888 1.00 84.94 167 VAL A N 1
ATOM 1302 C CA . VAL A 1 167 ? 2.019 -9.814 9.329 1.00 84.94 167 VAL A CA 1
ATOM 1303 C C . VAL A 1 167 ? 0.555 -9.700 9.714 1.00 84.94 167 VAL A C 1
ATOM 1305 O O . VAL A 1 167 ? -0.154 -8.800 9.267 1.00 84.94 167 VAL A O 1
ATOM 1308 N N . ASN A 1 168 ? 0.085 -10.634 10.531 1.00 76.56 168 ASN A N 1
ATOM 1309 C CA . ASN A 1 168 ? -1.257 -10.555 11.078 1.00 76.56 168 ASN A CA 1
ATOM 1310 C C . ASN A 1 168 ? -1.204 -9.859 12.440 1.00 76.56 168 ASN A C 1
ATOM 1312 O O . ASN A 1 168 ? -0.466 -10.307 13.320 1.0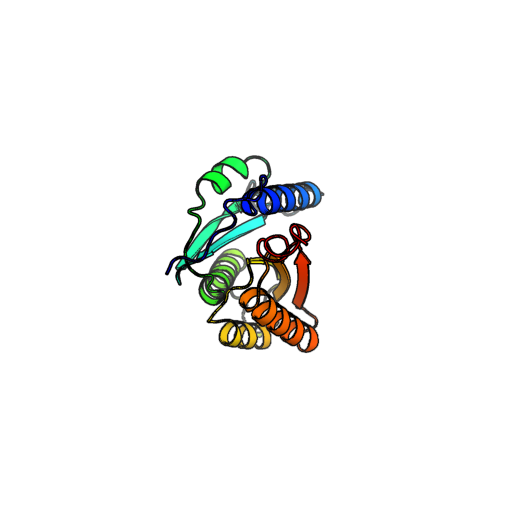0 76.56 168 ASN A O 1
ATOM 1316 N N . TYR A 1 169 ? -1.968 -8.782 12.612 1.00 68.94 169 TYR A N 1
ATOM 1317 C CA . TYR A 1 169 ? -2.050 -8.065 13.878 1.00 68.94 169 TYR A CA 1
ATOM 1318 C C . TYR A 1 169 ? -3.473 -8.140 14.434 1.00 68.94 169 TYR A C 1
ATOM 1320 O O . TYR A 1 169 ? -4.388 -7.457 13.970 1.00 68.94 169 TYR A O 1
ATOM 1328 N N . PHE A 1 170 ? -3.647 -8.965 15.465 1.00 56.50 170 PHE A N 1
ATOM 1329 C CA . PHE A 1 170 ? -4.888 -9.032 16.226 1.00 56.50 170 PHE A CA 1
ATOM 1330 C C . PHE A 1 170 ? -4.937 -7.889 17.238 1.00 56.50 170 PHE A C 1
ATOM 1332 O O . PHE A 1 170 ? -4.081 -7.786 18.117 1.00 56.50 170 PHE A O 1
ATOM 1339 N N . VAL A 1 171 ? -5.972 -7.053 17.160 1.00 50.62 171 VAL A N 1
ATOM 1340 C CA . VAL A 1 171 ? -6.294 -6.114 18.239 1.00 50.62 171 VAL A CA 1
ATOM 1341 C C . VAL A 1 171 ? -7.306 -6.790 19.165 1.00 50.62 171 VAL A C 1
ATOM 1343 O O . VAL A 1 171 ? -8.507 -6.611 18.994 1.00 50.62 171 VAL A O 1
ATOM 1346 N N . GLY A 1 172 ? -6.794 -7.549 20.139 1.00 38.88 172 GLY A N 1
ATOM 1347 C CA . GLY A 1 172 ? -7.556 -8.086 21.272 1.00 38.88 172 GLY A CA 1
ATOM 1348 C C . GLY A 1 172 ? -8.233 -9.436 21.027 1.00 38.88 172 GLY A C 1
ATOM 1349 O O . GLY A 1 172 ? -8.827 -9.671 19.979 1.00 38.88 172 GLY A O 1
ATOM 1350 N N . ASN A 1 173 ? -8.122 -10.314 22.028 1.00 37.81 173 ASN A N 1
ATOM 1351 C CA . ASN A 1 173 ? -8.980 -11.484 22.188 1.00 37.81 173 ASN A CA 1
ATOM 1352 C C . ASN A 1 173 ? -10.444 -11.030 22.293 1.00 37.81 173 ASN A C 1
ATOM 1354 O O . ASN A 1 173 ? -10.699 -9.934 22.789 1.00 37.81 173 ASN A O 1
ATOM 1358 N N . ASP A 1 174 ? -11.356 -11.911 21.898 1.00 43.31 174 ASP A N 1
ATOM 1359 C CA . ASP A 1 174 ? -12.815 -11.800 21.984 1.00 43.31 174 ASP A CA 1
ATOM 1360 C C . ASP A 1 174 ? -13.485 -11.263 20.713 1.00 43.31 174 ASP A C 1
ATOM 1362 O O . ASP A 1 174 ? -13.510 -10.065 20.414 1.00 43.31 174 ASP A O 1
ATOM 1366 N N . ASP A 1 175 ? -14.124 -12.187 19.990 1.00 48.41 175 ASP A N 1
ATOM 1367 C CA . ASP A 1 175 ? -15.328 -11.860 19.237 1.00 48.41 175 ASP A CA 1
ATOM 1368 C C . ASP A 1 175 ? -16.277 -11.104 20.192 1.00 48.41 175 ASP A C 1
ATOM 1370 O O . ASP A 1 175 ? -16.621 -11.632 21.255 1.00 48.41 175 ASP A O 1
ATOM 1374 N N . PRO A 1 176 ? -16.732 -9.878 19.873 1.00 47.31 176 PRO A N 1
ATOM 1375 C CA . PRO A 1 176 ? -17.698 -9.168 20.710 1.00 47.31 176 PRO A CA 1
ATOM 1376 C C . PRO A 1 176 ? -19.022 -9.934 20.908 1.00 47.31 176 PRO A C 1
ATOM 1378 O O . PRO A 1 176 ? -19.840 -9.505 21.725 1.00 47.31 176 PRO A O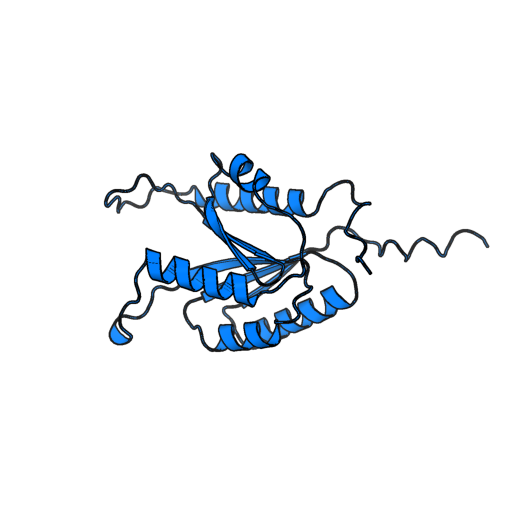 1
ATOM 1381 N N . ASN A 1 177 ? -19.241 -11.046 20.194 1.00 45.41 177 ASN A N 1
ATOM 1382 C CA . ASN A 1 177 ? -20.362 -11.963 20.383 1.00 45.41 177 ASN A CA 1
ATOM 1383 C C . ASN A 1 177 ? -20.035 -13.232 21.198 1.00 45.41 177 ASN A C 1
ATOM 1385 O O . ASN A 1 177 ? -20.976 -13.899 21.625 1.00 45.41 177 ASN A O 1
ATOM 1389 N N . GLU A 1 178 ? -18.768 -13.571 21.468 1.00 41.75 178 GLU A N 1
ATOM 1390 C CA . GLU A 1 178 ? -18.422 -14.802 22.211 1.00 41.75 178 GLU A CA 1
ATOM 1391 C C . GLU A 1 178 ? -18.769 -14.721 23.707 1.00 41.75 178 GLU A C 1
ATOM 1393 O O . GLU A 1 178 ? -19.067 -15.741 24.323 1.00 41.75 178 GLU A O 1
ATOM 1398 N N . HIS A 1 179 ? -18.858 -13.518 24.286 1.00 38.12 179 HIS A N 1
ATOM 1399 C CA . HIS A 1 179 ? -19.187 -13.333 25.712 1.00 38.12 179 HIS A CA 1
ATOM 1400 C C . HIS A 1 179 ? -20.642 -12.936 25.994 1.00 38.12 179 HIS A C 1
ATOM 1402 O O . HIS A 1 179 ? -21.000 -12.663 27.139 1.00 38.12 179 HIS A O 1
ATOM 1408 N N . ALA A 1 180 ? -21.520 -12.932 24.986 1.00 38.50 180 ALA A N 1
ATOM 1409 C CA . ALA A 1 180 ? -22.950 -12.663 25.188 1.00 38.50 180 ALA A CA 1
ATOM 1410 C C . ALA A 1 180 ? -23.758 -13.909 25.619 1.00 38.50 180 ALA A C 1
ATOM 1412 O O . ALA A 1 180 ? -24.954 -13.797 25.889 1.00 38.50 180 ALA A O 1
ATOM 1413 N N . GLY A 1 181 ? -23.127 -15.090 25.678 1.00 35.72 181 GLY A N 1
ATOM 1414 C CA . GLY A 1 181 ? -23.814 -16.378 25.837 1.00 35.72 181 GLY A CA 1
ATOM 1415 C C . GLY A 1 181 ? -23.618 -17.128 27.157 1.00 35.72 181 GLY A C 1
ATOM 1416 O O . GLY A 1 181 ? -24.264 -18.156 27.344 1.00 35.72 181 GLY A O 1
ATOM 1417 N N . SER A 1 182 ? -22.769 -16.675 28.084 1.00 39.03 182 SER A N 1
ATOM 1418 C CA . SER A 1 182 ? -22.435 -17.481 29.271 1.00 39.03 182 SER A CA 1
ATOM 1419 C C . SER A 1 182 ? -22.310 -16.661 30.553 1.00 39.03 182 SER A C 1
ATOM 1421 O O . SER A 1 182 ? -21.225 -16.488 31.099 1.00 39.03 182 SER A O 1
ATOM 1423 N N . SER A 1 183 ? -23.448 -16.184 31.058 1.00 36.28 183 SER A N 1
ATOM 1424 C CA . SER A 1 183 ? -23.680 -16.034 32.500 1.00 36.28 183 SER A CA 1
ATOM 1425 C C . SER A 1 183 ? -25.184 -15.950 32.770 1.00 36.28 183 SER A C 1
ATOM 1427 O O . SER A 1 183 ? -25.763 -14.869 32.835 1.00 36.28 183 SER A O 1
ATOM 1429 N N . ASN A 1 184 ? -25.827 -17.119 32.797 1.00 39.34 184 ASN A N 1
ATOM 1430 C CA . ASN A 1 184 ? -27.031 -17.427 33.574 1.00 39.34 184 ASN A CA 1
ATOM 1431 C C . ASN A 1 184 ? -27.353 -18.917 33.389 1.00 39.34 184 ASN A C 1
ATOM 1433 O O . ASN A 1 184 ? -28.167 -19.289 32.543 1.00 39.34 184 ASN A O 1
ATOM 1437 N N . ALA A 1 185 ? -26.676 -19.751 34.174 1.00 34.62 185 ALA A N 1
ATOM 1438 C CA . ALA A 1 185 ? -27.142 -21.059 34.625 1.00 34.62 185 ALA A CA 1
ATOM 1439 C C . ALA A 1 185 ? -26.346 -21.444 35.876 1.00 34.62 185 ALA A C 1
ATOM 1441 O O . ALA A 1 185 ? -25.099 -21.348 35.813 1.00 34.62 185 ALA A O 1
#

InterPro domains:
  IPR036465 von Willebrand factor A-like domain superfamily [SSF53300] (61-154)

Sequence (185 aa):
MAFPTSAKNPTSRNFIVREAIGVVMSELKGEPSQDSRGSDRGAGLRAITFAGGHSNDIGELNPENLQEKWDQIVWGGMTYLMPGWLELNRVFDEEFGRLNADHGQPPFMAVVVTDGEAPDIDKFELALTQDKRATLVIICVGYGEQHQYVLRSFHRIAESNPRVKVVNYFVGNDDPNEHAGSSNA